Protein AF-A0AAD8JKQ6-F1 (afdb_monomer_lite)

pLDDT: mean 71.67, std 15.04, range [31.05, 94.31]

Structure (mmCIF, N/CA/C/O backbone):
data_AF-A0AAD8JKQ6-F1
#
_entry.id   AF-A0AAD8JKQ6-F1
#
loop_
_atom_site.group_PDB
_atom_site.id
_atom_site.type_symbol
_atom_site.label_atom_id
_atom_site.label_alt_id
_atom_site.label_comp_id
_atom_site.label_asym_id
_atom_site.label_entity_id
_atom_site.label_seq_id
_atom_site.pdbx_PDB_ins_code
_atom_site.Cartn_x
_atom_site.Cartn_y
_atom_site.Cartn_z
_atom_site.occupancy
_atom_site.B_iso_or_equiv
_atom_site.auth_seq_id
_atom_site.auth_comp_id
_atom_site.auth_asym_id
_atom_site.auth_atom_id
_atom_site.pdbx_PDB_model_num
ATOM 1 N N . MET A 1 1 ? -95.364 -33.144 39.476 1.00 36.28 1 MET A N 1
ATOM 2 C CA . MET A 1 1 ? -95.723 -33.767 38.186 1.00 36.28 1 MET A CA 1
ATOM 3 C C . MET A 1 1 ? -94.725 -33.252 37.154 1.00 36.28 1 MET A C 1
ATOM 5 O O . MET A 1 1 ? -94.622 -32.042 37.057 1.00 36.28 1 MET A O 1
ATOM 9 N N . ALA A 1 2 ? -93.933 -34.166 36.566 1.00 34.03 2 ALA A N 1
ATOM 10 C CA . ALA A 1 2 ? -93.076 -34.103 35.356 1.00 34.03 2 ALA A CA 1
ATOM 11 C C . ALA A 1 2 ? -92.490 -32.734 34.898 1.00 34.03 2 ALA A C 1
ATOM 13 O O . ALA A 1 2 ? -93.242 -31.806 34.655 1.00 34.03 2 ALA A O 1
ATOM 14 N N . SER A 1 3 ? -91.168 -32.505 34.832 1.00 31.66 3 SER A N 1
ATOM 15 C CA . SER A 1 3 ? -90.094 -33.102 33.992 1.00 31.66 3 SER A CA 1
ATOM 16 C C . SER A 1 3 ? -89.886 -32.419 32.623 1.00 31.66 3 SER A C 1
ATOM 18 O O . SER A 1 3 ? -90.858 -32.131 31.937 1.00 31.66 3 SER A O 1
ATOM 20 N N . PHE A 1 4 ? -88.594 -32.320 32.247 1.00 31.84 4 PHE A N 1
ATOM 21 C CA . PHE A 1 4 ? -87.914 -31.937 30.982 1.00 31.84 4 PHE A CA 1
ATOM 22 C C . PHE A 1 4 ? -87.406 -30.487 30.902 1.00 31.84 4 PHE A C 1
ATOM 24 O O . PHE A 1 4 ? -88.192 -29.560 30.780 1.00 31.84 4 PHE A O 1
ATOM 31 N N . LYS A 1 5 ? -86.114 -30.183 31.123 1.00 40.97 5 LYS A N 1
ATOM 32 C CA . LYS A 1 5 ? -84.832 -30.631 30.512 1.00 40.97 5 LYS A CA 1
ATOM 33 C C . LYS A 1 5 ? -84.666 -30.173 29.055 1.00 40.97 5 LYS A C 1
ATOM 35 O O . LYS A 1 5 ? -85.242 -30.766 28.154 1.00 40.97 5 LYS A O 1
ATOM 40 N N . SER A 1 6 ? -83.795 -29.182 28.854 1.00 31.05 6 SER A N 1
ATOM 41 C CA . SER A 1 6 ? -83.030 -28.998 27.618 1.00 31.05 6 SER A CA 1
ATOM 42 C C . SER A 1 6 ? -81.625 -28.521 27.984 1.00 31.05 6 SER A C 1
ATOM 44 O O . SER A 1 6 ? -81.410 -27.365 28.338 1.00 31.05 6 SER A O 1
ATOM 46 N N . GLU A 1 7 ? -80.700 -29.473 27.949 1.00 39.22 7 GLU A N 1
ATOM 47 C CA . 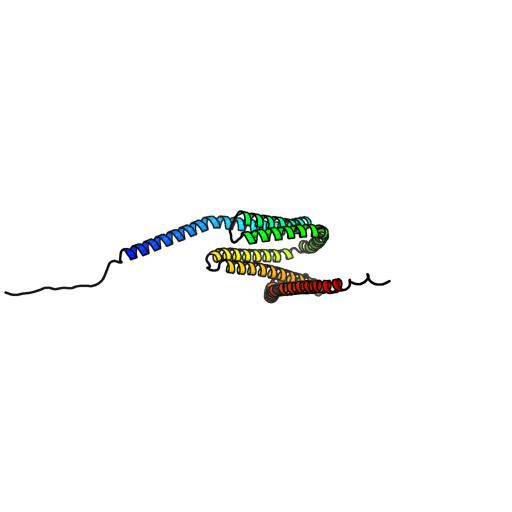GLU A 1 7 ? -79.249 -29.297 27.908 1.00 39.22 7 GLU A CA 1
ATOM 48 C C . GLU A 1 7 ? -78.854 -29.175 26.433 1.00 39.22 7 GLU A C 1
ATOM 50 O O . GLU A 1 7 ? -79.285 -29.995 25.627 1.00 39.22 7 GLU A O 1
ATOM 55 N N . ALA A 1 8 ? -78.043 -28.175 26.103 1.00 32.72 8 ALA A N 1
ATOM 56 C CA . ALA A 1 8 ? -77.173 -28.117 24.929 1.00 32.72 8 ALA A CA 1
ATOM 57 C C . ALA A 1 8 ? -76.240 -26.916 25.152 1.00 32.72 8 ALA A C 1
ATOM 59 O O . ALA A 1 8 ? -76.696 -25.863 25.581 1.00 32.72 8 ALA A O 1
ATOM 60 N N . GLU A 1 9 ? -74.943 -26.917 24.910 1.00 31.14 9 GLU A N 1
ATOM 61 C CA . GLU A 1 9 ? -73.923 -27.929 24.675 1.00 31.14 9 GLU A CA 1
ATOM 62 C C . GLU A 1 9 ? -72.618 -27.129 24.820 1.00 31.14 9 GLU A C 1
ATOM 64 O O . GLU A 1 9 ? -72.510 -26.005 24.321 1.00 31.14 9 GLU A O 1
ATOM 69 N N . VAL A 1 10 ? -71.656 -27.644 25.578 1.00 41.28 10 VAL A N 1
ATOM 70 C CA . VAL A 1 10 ? -70.349 -27.006 25.773 1.00 41.28 10 VAL A CA 1
ATOM 71 C C . VAL A 1 10 ? -69.498 -27.218 24.520 1.00 41.28 10 VAL A C 1
ATOM 73 O O . VAL A 1 10 ? -69.184 -28.356 24.188 1.00 41.28 10 VAL A O 1
ATOM 76 N N . ALA A 1 11 ? -69.051 -26.133 23.878 1.00 34.69 11 ALA A N 1
ATOM 77 C CA . ALA A 1 11 ? -67.931 -26.160 22.935 1.00 34.69 11 ALA A CA 1
ATOM 78 C C . ALA A 1 11 ? -66.657 -25.637 23.636 1.00 34.69 11 ALA A C 1
ATOM 80 O O . ALA A 1 11 ? -66.685 -24.541 24.206 1.00 34.69 11 ALA A O 1
ATOM 81 N N . PRO A 1 12 ? -65.541 -26.388 23.634 1.00 48.84 12 PRO A N 1
ATOM 82 C CA . PRO A 1 12 ? -64.318 -25.998 24.317 1.00 48.84 12 PRO A CA 1
ATOM 83 C C . PRO A 1 12 ? -63.390 -25.211 23.385 1.00 48.84 12 PRO A C 1
ATOM 85 O O . PRO A 1 12 ? -63.177 -25.585 22.236 1.00 48.84 12 PRO A O 1
ATOM 88 N N . GLY A 1 13 ? -62.736 -24.185 23.929 1.00 45.69 13 GLY A N 1
ATOM 89 C CA . GLY A 1 13 ? -61.444 -23.740 23.409 1.00 45.69 13 GLY A CA 1
ATOM 90 C C . GLY A 1 13 ? -61.431 -22.401 22.682 1.00 45.69 13 GLY A C 1
ATOM 91 O O . GLY A 1 13 ? -61.462 -22.336 21.462 1.00 45.69 13 GLY A O 1
ATOM 92 N N . SER A 1 14 ? -61.194 -21.342 23.450 1.00 37.47 14 SER A N 1
ATOM 93 C CA . SER A 1 14 ? -60.189 -20.335 23.099 1.00 37.47 14 SER A CA 1
ATOM 94 C C . SER A 1 14 ? -59.849 -19.560 24.368 1.00 37.47 14 SER A C 1
ATOM 96 O O . SER A 1 14 ? -60.444 -18.526 24.671 1.00 37.47 14 SER A O 1
ATOM 98 N N . THR A 1 15 ? -58.930 -20.098 25.168 1.00 50.00 15 THR A N 1
ATOM 99 C CA . THR A 1 15 ? -58.285 -19.313 26.221 1.00 50.00 15 THR A CA 1
ATOM 100 C C . THR A 1 15 ? -57.605 -18.113 25.553 1.00 50.00 15 THR A C 1
ATOM 102 O O . THR A 1 15 ? -56.832 -18.313 24.612 1.00 50.00 15 THR A O 1
ATOM 105 N N . PRO A 1 16 ? -57.889 -16.865 25.973 1.00 52.09 16 PRO A N 1
ATOM 106 C CA . PRO A 1 16 ? -57.181 -15.715 25.432 1.00 52.09 16 PRO A CA 1
ATOM 107 C C . PRO A 1 16 ? -55.685 -15.908 25.714 1.00 52.09 16 PRO A C 1
ATOM 109 O O . PRO A 1 16 ? -55.336 -16.382 26.804 1.00 52.09 16 PRO A O 1
ATOM 112 N N . PRO A 1 17 ? -54.790 -15.601 24.755 1.00 53.56 17 PRO A N 1
ATOM 113 C CA . PRO A 1 17 ? -53.359 -15.705 24.994 1.00 53.56 17 PRO A CA 1
ATOM 114 C C . PRO A 1 17 ? -53.052 -14.914 26.263 1.00 53.56 17 PRO A C 1
ATOM 116 O O . PRO A 1 17 ? -53.463 -13.759 26.381 1.00 53.56 17 PRO A O 1
ATOM 119 N N . SER A 1 18 ? -52.412 -15.563 27.247 1.00 56.28 18 SER A N 1
ATOM 120 C CA . SER A 1 18 ? -52.125 -14.920 28.533 1.00 56.28 18 SER A CA 1
ATOM 121 C C . SER A 1 18 ? -51.502 -13.552 28.259 1.00 56.28 18 SER A C 1
ATOM 123 O O . SER A 1 18 ? -50.65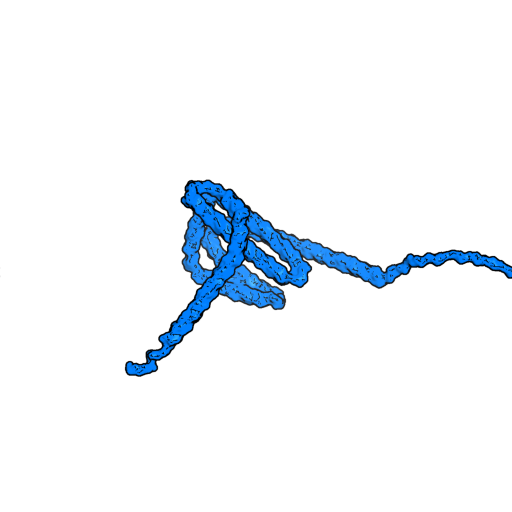2 -13.450 27.366 1.00 56.28 18 SER A O 1
ATOM 125 N N . SER A 1 19 ? -51.938 -12.510 28.972 1.00 57.41 19 SER A N 1
ATOM 126 C CA . SER A 1 19 ? -51.455 -11.128 28.798 1.00 57.41 19 SER A CA 1
ATOM 127 C C . SER A 1 19 ? -49.928 -11.068 28.699 1.00 57.41 19 SER A C 1
ATOM 129 O O . SER A 1 19 ? -49.372 -10.413 27.826 1.00 57.41 19 SER A O 1
ATOM 131 N N . ARG A 1 20 ? -49.263 -11.930 29.474 1.00 56.62 20 ARG A N 1
ATOM 132 C CA . ARG A 1 20 ? -47.817 -12.154 29.490 1.00 56.62 20 ARG A CA 1
ATOM 133 C C . ARG A 1 20 ? -47.205 -12.545 28.129 1.00 56.62 20 ARG A C 1
ATOM 135 O O . ARG A 1 20 ? -46.075 -12.163 27.847 1.00 56.62 20 ARG A O 1
ATOM 142 N N . SER A 1 21 ? -47.920 -13.290 27.284 1.00 56.72 21 SER A N 1
ATOM 143 C CA . SER A 1 21 ? -47.474 -13.663 25.928 1.00 56.72 21 SER A CA 1
ATOM 144 C C . SER A 1 21 ? -47.654 -12.535 24.910 1.00 56.72 21 SER A C 1
ATOM 146 O O . SER A 1 21 ? -46.779 -12.326 24.074 1.00 56.72 21 SER A O 1
ATOM 148 N N . VAL A 1 22 ? -48.741 -11.765 25.015 1.00 62.97 22 VAL A N 1
ATOM 149 C CA . VAL A 1 22 ? -48.998 -10.610 24.143 1.00 62.97 22 VAL A CA 1
ATOM 150 C C . VAL A 1 22 ? -48.008 -9.489 24.459 1.00 62.97 22 VAL A C 1
ATOM 152 O O . VAL A 1 22 ? -47.447 -8.886 23.546 1.00 62.97 22 VAL A O 1
ATOM 155 N N . ASP A 1 23 ? -47.700 -9.292 25.740 1.00 63.03 23 ASP A N 1
ATOM 156 C CA . ASP A 1 23 ? -46.678 -8.354 26.198 1.00 63.03 23 ASP A CA 1
ATOM 157 C C . ASP A 1 23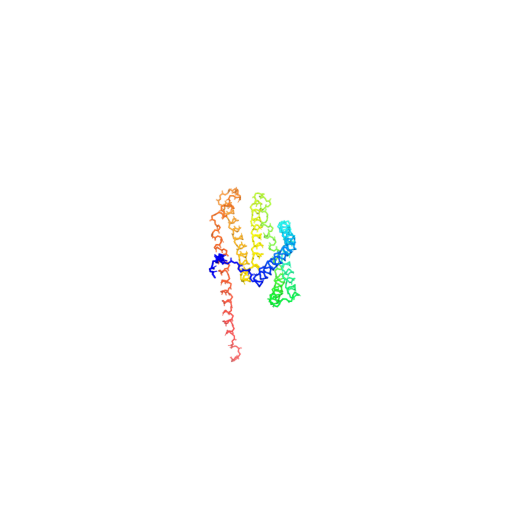 ? -45.282 -8.779 25.732 1.00 63.03 23 ASP A C 1
ATOM 159 O O . ASP A 1 23 ? -44.516 -7.946 25.250 1.00 63.03 23 ASP A O 1
ATOM 163 N N . ALA A 1 24 ? -44.954 -10.076 25.780 1.00 65.31 24 ALA A N 1
ATOM 164 C CA . ALA A 1 24 ? -43.687 -10.589 25.256 1.00 65.31 24 ALA A CA 1
ATOM 165 C C . ALA A 1 24 ? -43.553 -10.381 23.735 1.00 65.31 24 ALA A C 1
ATOM 167 O O . ALA A 1 24 ? -42.486 -9.983 23.259 1.00 65.31 24 ALA A O 1
ATOM 168 N N . ILE A 1 25 ? -44.637 -10.582 22.976 1.00 68.31 25 ILE A N 1
ATOM 169 C CA . ILE A 1 25 ? -44.672 -10.361 21.523 1.00 68.31 25 ILE A CA 1
ATOM 170 C C . ILE A 1 25 ? -44.540 -8.870 21.197 1.00 68.31 25 ILE A C 1
ATOM 172 O O . ILE A 1 25 ? -43.702 -8.510 20.370 1.00 68.31 25 ILE A O 1
ATOM 176 N N . ASN A 1 26 ? -45.288 -7.994 21.873 1.00 70.81 26 ASN A N 1
ATOM 177 C CA . ASN A 1 26 ? -45.193 -6.543 21.681 1.00 70.81 26 ASN A CA 1
ATOM 178 C C . ASN A 1 26 ? -43.807 -6.013 22.052 1.00 70.81 26 ASN A C 1
ATOM 180 O O . ASN A 1 26 ? -43.224 -5.228 21.306 1.00 70.81 26 ASN A O 1
ATOM 184 N N . THR A 1 27 ? -43.232 -6.489 23.157 1.00 70.69 27 THR A N 1
ATOM 185 C CA . THR A 1 27 ? -41.881 -6.096 23.576 1.00 70.69 27 THR A CA 1
ATOM 186 C C . THR A 1 27 ? -40.832 -6.580 22.570 1.00 70.69 27 THR A C 1
ATOM 188 O O . THR A 1 27 ? -39.904 -5.839 22.245 1.00 70.69 27 THR A O 1
ATOM 191 N N . GLY A 1 28 ? -40.999 -7.782 22.007 1.00 68.00 28 GLY A N 1
ATOM 192 C CA . GLY A 1 28 ? -40.156 -8.309 20.931 1.00 68.00 28 GLY A CA 1
ATOM 193 C C . GLY A 1 28 ? -40.257 -7.502 19.631 1.00 68.00 28 GLY A C 1
ATOM 194 O O . GLY A 1 28 ? -39.232 -7.165 19.040 1.00 68.00 28 GLY A O 1
ATOM 195 N N . LEU A 1 29 ? -41.471 -7.121 19.223 1.00 66.31 29 LEU A N 1
ATOM 196 C CA . LEU A 1 29 ? -41.737 -6.299 18.035 1.00 66.31 29 LEU A CA 1
ATOM 197 C C . LEU A 1 29 ? -41.177 -4.879 18.175 1.00 66.31 29 LEU A C 1
ATOM 199 O O . LEU A 1 29 ? -40.545 -4.369 17.248 1.00 66.31 29 LEU A O 1
ATOM 203 N N . VAL A 1 30 ? -41.340 -4.262 19.347 1.00 72.19 30 VAL A N 1
ATOM 204 C CA . VAL A 1 30 ? -40.783 -2.937 19.658 1.00 72.19 30 VAL A CA 1
ATOM 205 C C . VAL A 1 30 ? -39.255 -2.985 19.684 1.00 72.19 30 VAL A C 1
ATOM 207 O O . VAL A 1 30 ? -38.606 -2.127 19.087 1.00 72.19 30 VAL A O 1
ATOM 210 N N . LYS A 1 31 ? -38.659 -4.020 20.291 1.00 69.69 31 LYS A N 1
ATOM 211 C CA . LYS A 1 31 ? -37.199 -4.191 20.347 1.00 69.69 31 LYS A CA 1
ATOM 212 C C . LYS A 1 31 ? -36.603 -4.467 18.963 1.00 69.69 31 LYS A C 1
ATOM 214 O O . LYS A 1 31 ? -35.583 -3.874 18.613 1.00 69.69 31 LYS A O 1
ATOM 219 N N . ALA A 1 32 ? -37.261 -5.282 18.136 1.00 66.56 32 ALA A N 1
ATOM 220 C CA . ALA A 1 32 ? -36.867 -5.513 16.745 1.00 66.56 32 ALA A CA 1
ATOM 221 C C . ALA A 1 32 ? -36.985 -4.236 15.890 1.00 66.56 32 ALA A C 1
ATOM 223 O O . ALA A 1 32 ? -36.091 -3.933 15.095 1.00 66.56 32 ALA A O 1
ATOM 224 N N . GLY A 1 33 ? -38.047 -3.450 16.091 1.00 71.06 33 GLY A N 1
ATOM 225 C CA . GLY A 1 33 ? -38.250 -2.162 15.426 1.00 71.06 33 GLY A CA 1
ATOM 226 C C . GLY A 1 33 ? -37.201 -1.115 15.807 1.00 71.06 33 GLY A C 1
ATOM 227 O O . GLY A 1 33 ? -36.688 -0.412 14.934 1.00 71.06 33 GLY A O 1
ATOM 228 N N . ASP A 1 34 ? -36.828 -1.043 17.086 1.00 69.62 34 ASP A N 1
ATOM 229 C CA . ASP A 1 34 ? -35.825 -0.098 17.584 1.00 69.62 34 ASP A CA 1
ATOM 230 C C . ASP A 1 34 ? -34.401 -0.480 17.139 1.00 69.62 34 ASP A C 1
ATOM 232 O O . ASP A 1 34 ? -33.607 0.386 16.766 1.00 69.62 34 ASP A O 1
ATOM 236 N N . THR A 1 35 ? -34.101 -1.782 17.061 1.00 67.81 35 THR A N 1
ATOM 237 C CA . THR A 1 35 ? -32.823 -2.294 16.527 1.00 67.81 35 THR A CA 1
ATOM 238 C C . THR A 1 35 ? -32.688 -1.969 15.038 1.00 67.81 35 THR A C 1
ATOM 240 O O . THR A 1 35 ? -31.714 -1.335 14.631 1.00 67.81 35 THR A O 1
ATOM 243 N N . ARG A 1 36 ? -33.727 -2.254 14.238 1.00 68.31 36 ARG A N 1
ATOM 244 C CA . ARG A 1 36 ? -33.763 -1.931 12.801 1.00 68.31 36 ARG A CA 1
ATOM 245 C C . ARG A 1 36 ? -33.683 -0.420 12.547 1.00 68.31 36 ARG A C 1
ATOM 247 O O . ARG A 1 36 ? -33.077 0.022 11.572 1.00 68.31 36 ARG A O 1
ATOM 254 N N . ARG A 1 37 ? -34.275 0.403 13.422 1.00 70.50 37 ARG A N 1
ATOM 255 C CA . ARG A 1 37 ? -34.210 1.873 13.333 1.00 70.50 37 ARG A CA 1
ATOM 256 C C . ARG A 1 37 ? -32.823 2.412 13.704 1.00 70.50 37 ARG A C 1
ATOM 258 O O . ARG A 1 37 ? -32.384 3.377 13.080 1.00 70.50 37 ARG A O 1
ATOM 265 N N . LYS A 1 38 ? -32.125 1.804 14.670 1.00 67.69 38 LYS A N 1
ATOM 266 C CA . LYS A 1 38 ? -30.728 2.137 15.009 1.00 67.69 38 LYS A CA 1
ATOM 267 C C . LYS A 1 38 ? -29.772 1.751 13.885 1.00 67.69 38 LYS A C 1
ATOM 269 O O . LYS A 1 38 ? -29.008 2.607 13.454 1.00 67.69 38 LYS A O 1
ATOM 274 N N . GLU A 1 39 ? -29.885 0.544 13.336 1.00 65.44 39 GLU A N 1
ATOM 275 C CA . GLU A 1 39 ? -29.094 0.103 12.177 1.00 65.44 39 GLU A CA 1
ATOM 276 C C . GLU A 1 39 ? -29.282 1.025 10.974 1.00 65.44 39 GLU A C 1
ATOM 278 O O . GLU A 1 39 ? -28.307 1.479 10.384 1.00 65.44 39 GLU A O 1
ATOM 283 N N . LYS A 1 40 ? -30.531 1.383 10.648 1.00 69.06 40 LYS A N 1
ATOM 284 C CA . LYS A 1 40 ? -30.829 2.282 9.525 1.00 69.06 40 LYS A CA 1
ATOM 285 C C . LYS A 1 40 ? -30.231 3.678 9.727 1.00 69.06 40 LYS A C 1
ATOM 287 O O . LYS A 1 40 ? -29.771 4.285 8.764 1.00 69.06 40 LYS A O 1
ATOM 292 N N . ARG A 1 41 ? -30.201 4.169 10.971 1.00 65.75 41 ARG A N 1
ATOM 293 C CA . ARG A 1 41 ? -29.603 5.465 11.328 1.00 65.75 41 ARG A CA 1
ATOM 294 C C . ARG A 1 41 ? -28.073 5.423 11.263 1.00 65.75 41 ARG A C 1
ATOM 296 O O . ARG A 1 41 ? -27.471 6.367 10.766 1.00 65.75 41 ARG A O 1
ATOM 303 N N . LEU A 1 42 ? -27.459 4.323 11.704 1.00 63.12 42 LEU A N 1
ATOM 304 C CA . LEU A 1 42 ? -26.017 4.093 11.582 1.00 63.12 42 LEU A CA 1
ATOM 305 C C . LEU A 1 42 ? -25.609 3.978 10.109 1.00 63.12 42 LEU A C 1
ATOM 307 O O . LEU A 1 42 ? -24.704 4.680 9.677 1.00 63.12 42 LEU A O 1
ATOM 311 N N . LEU A 1 43 ? -26.332 3.189 9.313 1.00 65.31 43 LEU A N 1
ATOM 312 C CA . LEU A 1 43 ? -26.131 3.096 7.865 1.00 65.31 43 LEU A CA 1
ATOM 313 C C . LEU A 1 43 ? -26.249 4.466 7.193 1.00 65.31 43 LEU A C 1
ATOM 315 O O . LEU A 1 43 ? -25.372 4.830 6.423 1.00 65.31 43 LEU A O 1
ATOM 319 N N . GLN A 1 44 ? -27.266 5.267 7.516 1.00 70.75 44 GLN A N 1
ATOM 320 C CA . GLN A 1 44 ? -27.411 6.609 6.939 1.00 70.75 44 GLN A CA 1
ATOM 321 C C . GLN A 1 44 ? -26.279 7.574 7.310 1.00 70.75 44 GLN A C 1
ATOM 323 O O . GLN A 1 44 ? -26.006 8.478 6.528 1.00 70.75 44 GLN A O 1
ATOM 328 N N . PHE A 1 45 ? -25.619 7.398 8.458 1.00 71.44 45 PHE A N 1
ATOM 329 C CA . PHE A 1 45 ? -24.518 8.268 8.884 1.00 71.44 45 PHE A CA 1
ATOM 330 C C . PHE A 1 45 ? -23.151 7.789 8.369 1.00 71.44 45 PHE A C 1
ATOM 332 O O . PHE A 1 45 ? -22.334 8.596 7.933 1.00 71.44 45 PHE A O 1
ATOM 339 N N . PHE A 1 46 ? -22.917 6.473 8.354 1.00 69.31 46 PHE A N 1
ATOM 340 C CA . PHE A 1 46 ? -21.658 5.878 7.895 1.00 69.31 46 PHE A CA 1
ATOM 341 C C . PHE A 1 46 ? -21.553 5.775 6.370 1.00 69.31 46 PHE A C 1
ATOM 343 O O . PHE A 1 46 ? -20.452 5.852 5.830 1.00 69.31 46 PHE A O 1
ATOM 350 N N . LEU A 1 47 ? -22.670 5.626 5.655 1.00 70.88 47 LEU A N 1
ATOM 351 C CA . LEU A 1 47 ? -22.670 5.427 4.203 1.00 70.88 47 LEU A CA 1
ATOM 352 C C . LEU A 1 47 ? -22.196 6.667 3.416 1.00 70.88 47 LEU A C 1
ATOM 354 O O . LEU A 1 47 ? -21.345 6.493 2.544 1.00 70.88 47 LEU A O 1
ATOM 358 N N . PRO A 1 48 ? -22.606 7.914 3.735 1.00 79.38 48 PRO A N 1
ATOM 359 C CA . PRO A 1 48 ? -22.049 9.111 3.098 1.00 79.38 48 PRO A CA 1
ATOM 360 C C . PRO A 1 48 ? -20.544 9.256 3.348 1.00 79.38 48 PRO A C 1
ATOM 362 O O . PRO A 1 48 ? -19.788 9.591 2.439 1.00 79.38 48 PRO A O 1
ATOM 365 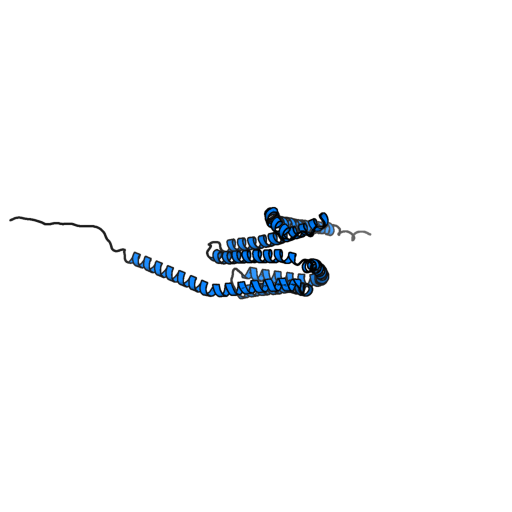N N . GLN A 1 49 ? -20.098 8.952 4.570 1.00 76.00 49 GLN A N 1
ATOM 366 C CA . GLN A 1 49 ? -18.690 9.032 4.950 1.00 76.00 49 GLN A CA 1
ATOM 367 C C . GLN A 1 49 ? -17.848 7.975 4.221 1.00 76.00 49 GLN A C 1
ATOM 369 O O . GLN A 1 49 ? -16.778 8.288 3.702 1.00 76.00 49 GLN A O 1
ATOM 374 N N . ALA A 1 50 ? -18.349 6.745 4.107 1.00 73.81 50 ALA A N 1
ATOM 375 C CA . ALA A 1 50 ? -17.685 5.669 3.377 1.00 73.81 50 ALA A CA 1
ATOM 376 C C . ALA A 1 50 ? -17.576 5.970 1.873 1.00 73.81 50 ALA A C 1
ATOM 378 O O . ALA A 1 50 ? -16.524 5.739 1.272 1.00 73.81 50 ALA A O 1
ATOM 379 N N . VAL A 1 51 ? -18.629 6.533 1.270 1.00 77.88 51 VAL A N 1
ATOM 380 C CA . VAL A 1 51 ? -18.617 6.955 -0.140 1.00 77.88 51 VAL A CA 1
ATOM 381 C C . VAL A 1 51 ? -17.607 8.082 -0.361 1.00 77.88 51 VAL A C 1
ATOM 383 O O . VAL A 1 51 ? -16.819 8.009 -1.304 1.00 77.88 51 VAL A O 1
ATOM 386 N N . ALA A 1 52 ? -17.561 9.078 0.529 1.00 82.88 52 ALA A N 1
ATOM 387 C CA . ALA A 1 52 ? -16.606 10.182 0.439 1.00 82.88 52 ALA A CA 1
ATOM 388 C C . ALA A 1 52 ? -15.146 9.702 0.529 1.00 82.88 52 ALA A C 1
ATOM 390 O O . ALA A 1 52 ? -14.321 10.089 -0.298 1.00 82.88 52 ALA A O 1
ATOM 391 N N . ILE A 1 53 ? -14.830 8.813 1.479 1.00 83.12 53 ILE A N 1
ATOM 392 C CA . ILE A 1 53 ? -13.484 8.233 1.630 1.00 83.12 53 ILE A CA 1
ATOM 393 C C . ILE A 1 53 ? -13.110 7.396 0.401 1.00 83.12 53 ILE A C 1
ATOM 395 O O . ILE A 1 53 ? -11.980 7.480 -0.082 1.00 83.12 53 ILE A O 1
ATOM 399 N N . SER A 1 54 ? -14.059 6.629 -0.139 1.00 77.94 54 SER A N 1
ATOM 400 C CA . SER A 1 54 ? -13.835 5.816 -1.339 1.00 77.94 54 SER A CA 1
ATOM 401 C C . SER A 1 54 ? -13.531 6.691 -2.554 1.00 77.94 54 SER A C 1
ATOM 403 O O . SER A 1 54 ? -12.566 6.437 -3.270 1.00 77.94 54 SER A O 1
ATOM 405 N N . PHE A 1 55 ? -14.295 7.767 -2.756 1.00 82.62 55 PHE A N 1
ATOM 406 C CA . PHE A 1 55 ? -14.057 8.710 -3.847 1.00 82.62 55 PHE A CA 1
ATOM 407 C C . PHE A 1 55 ? -12.696 9.406 -3.717 1.00 82.62 55 PHE A C 1
ATOM 409 O O . PHE A 1 55 ? -11.926 9.468 -4.680 1.00 82.62 55 PHE A O 1
ATOM 416 N N . LEU A 1 56 ? -12.356 9.854 -2.505 1.00 87.19 56 LEU A N 1
ATOM 417 C CA . LEU A 1 56 ? -11.064 10.472 -2.214 1.00 87.19 56 LEU A CA 1
ATOM 418 C C . LEU A 1 56 ? -9.914 9.492 -2.490 1.00 87.19 56 LEU A C 1
ATOM 420 O O . LEU A 1 56 ? -8.958 9.853 -3.172 1.00 87.19 56 LEU A O 1
ATOM 424 N N . SER A 1 57 ? -10.036 8.232 -2.066 1.00 83.62 57 SER A N 1
ATOM 425 C CA . SER A 1 57 ? -9.040 7.187 -2.331 1.00 83.62 57 SER A CA 1
ATOM 426 C C . SER A 1 57 ? -8.811 6.960 -3.828 1.00 83.62 57 SER A C 1
ATOM 428 O O . SER A 1 57 ? -7.661 6.906 -4.265 1.00 83.62 57 SER A O 1
ATOM 430 N N . ILE A 1 58 ? -9.880 6.906 -4.629 1.00 80.19 58 ILE A N 1
ATOM 431 C CA . ILE A 1 58 ? -9.787 6.741 -6.087 1.00 80.19 58 ILE A CA 1
ATOM 432 C C . ILE A 1 58 ? -9.031 7.916 -6.709 1.00 80.19 58 ILE A C 1
ATOM 434 O O . ILE A 1 58 ? -8.059 7.714 -7.437 1.00 80.19 58 ILE A O 1
ATOM 438 N N . THR A 1 59 ? -9.449 9.148 -6.407 1.00 85.81 59 THR A N 1
ATOM 439 C CA . THR A 1 59 ? -8.791 10.349 -6.949 1.00 85.81 59 THR A CA 1
ATOM 440 C C . THR A 1 59 ? -7.322 10.427 -6.546 1.00 85.81 59 THR A C 1
ATOM 442 O O . THR A 1 59 ? -6.469 10.695 -7.393 1.00 85.81 59 THR A O 1
ATOM 445 N N . LEU A 1 60 ? -7.006 10.104 -5.290 1.00 87.31 60 LEU A N 1
ATOM 446 C CA . LEU A 1 60 ? -5.639 10.059 -4.791 1.00 87.31 60 LEU A CA 1
ATOM 447 C C . LEU A 1 60 ? -4.816 8.981 -5.506 1.00 87.31 60 LEU A C 1
ATOM 449 O O . LEU A 1 60 ? -3.683 9.250 -5.886 1.00 87.31 60 LEU A O 1
ATOM 453 N N . ALA A 1 61 ? -5.379 7.795 -5.749 1.00 82.31 61 ALA A N 1
ATOM 454 C CA . ALA A 1 61 ? -4.702 6.713 -6.459 1.00 82.31 61 ALA A CA 1
ATOM 455 C C . ALA A 1 61 ? -4.375 7.093 -7.911 1.00 82.31 61 ALA A C 1
ATOM 457 O O . ALA A 1 61 ? -3.246 6.890 -8.359 1.00 82.31 61 ALA A O 1
ATOM 458 N N . PHE A 1 62 ? -5.318 7.696 -8.640 1.00 80.62 62 PHE A N 1
ATOM 459 C CA . PHE A 1 62 ? -5.063 8.189 -9.997 1.00 80.62 62 PHE A CA 1
ATOM 460 C C . PHE A 1 62 ? -4.021 9.307 -10.014 1.00 80.62 62 PHE A C 1
ATOM 462 O O . PHE A 1 62 ? -3.081 9.260 -10.811 1.00 80.62 62 PHE A O 1
ATOM 469 N N . MET A 1 63 ? -4.152 10.278 -9.108 1.00 87.00 63 MET A N 1
ATOM 470 C CA . MET A 1 63 ? -3.190 11.369 -8.964 1.00 87.00 63 MET A CA 1
ATOM 471 C C . MET A 1 63 ? -1.793 10.831 -8.644 1.00 87.00 63 MET A C 1
ATOM 473 O O . MET A 1 63 ? -0.806 11.284 -9.220 1.00 87.00 63 MET A O 1
ATOM 477 N N . TRP A 1 64 ? -1.704 9.818 -7.785 1.00 83.50 64 TRP A N 1
ATOM 478 C CA . TRP A 1 64 ? -0.453 9.158 -7.436 1.00 83.50 64 TRP A CA 1
ATOM 479 C C . TRP A 1 64 ? 0.194 8.477 -8.643 1.00 83.50 64 TRP A C 1
ATOM 481 O O . TRP A 1 64 ? 1.362 8.725 -8.941 1.00 83.50 64 TRP A O 1
ATOM 491 N N . GLN A 1 65 ? -0.572 7.682 -9.395 1.00 79.88 65 GLN A N 1
ATOM 492 C CA . GLN A 1 65 ? -0.087 7.010 -10.607 1.00 79.88 65 GLN A CA 1
ATOM 493 C C . GLN A 1 65 ? 0.390 8.006 -11.669 1.00 79.88 65 GLN A C 1
ATOM 495 O O . GLN A 1 65 ? 1.427 7.796 -12.302 1.00 79.88 65 GLN A O 1
ATOM 500 N N . PHE A 1 66 ? -0.338 9.108 -11.846 1.00 81.56 66 PHE A N 1
ATOM 501 C CA . PHE A 1 66 ? 0.047 10.177 -12.760 1.00 81.56 66 PHE A CA 1
ATOM 502 C C . PHE A 1 66 ? 1.348 10.859 -12.314 1.00 81.56 66 PHE A C 1
ATOM 504 O O . PHE A 1 66 ? 2.279 11.028 -13.105 1.00 81.56 66 PHE A O 1
ATOM 511 N N . THR A 1 67 ? 1.452 11.189 -11.026 1.00 84.00 67 THR A N 1
ATOM 512 C CA . THR A 1 67 ? 2.594 11.946 -10.501 1.00 84.00 67 THR A CA 1
ATOM 513 C C . THR A 1 67 ? 3.880 11.118 -10.496 1.00 84.00 67 THR A C 1
ATOM 515 O O . THR A 1 67 ? 4.932 11.650 -10.848 1.00 84.00 67 THR A O 1
ATOM 518 N N . VAL A 1 68 ? 3.815 9.808 -10.215 1.00 84.38 68 VAL A N 1
ATOM 519 C CA . VAL A 1 68 ? 4.967 8.882 -10.316 1.00 84.38 68 VAL A CA 1
ATOM 520 C C . VAL A 1 68 ? 5.577 8.879 -11.718 1.00 84.38 68 VAL A C 1
ATOM 522 O O . VAL A 1 68 ? 6.799 8.822 -11.855 1.00 84.38 68 VAL A O 1
ATOM 525 N N . ARG A 1 69 ? 4.747 8.981 -12.761 1.00 79.00 69 ARG A N 1
ATOM 526 C CA . ARG A 1 69 ? 5.205 8.993 -14.157 1.00 79.00 69 ARG A CA 1
ATOM 527 C C . ARG A 1 69 ? 5.799 10.337 -14.565 1.00 79.00 69 ARG A C 1
ATOM 529 O O . ARG A 1 69 ? 6.774 10.366 -15.308 1.00 79.00 69 ARG A O 1
ATOM 536 N N . MET A 1 70 ? 5.218 11.435 -14.087 1.00 81.50 70 MET A N 1
ATOM 537 C CA . MET A 1 70 ? 5.614 12.784 -14.492 1.00 81.50 70 MET A CA 1
ATOM 538 C C . MET A 1 70 ? 6.824 13.305 -13.696 1.00 81.50 70 MET A C 1
ATOM 540 O O . MET A 1 70 ? 7.706 13.943 -14.267 1.00 81.50 70 MET A O 1
ATOM 544 N N . TRP A 1 71 ? 6.909 12.989 -12.398 1.00 84.31 71 TRP A N 1
ATOM 545 C CA . TRP A 1 71 ? 7.953 13.475 -11.485 1.00 84.31 71 TRP A CA 1
ATOM 546 C C . TRP A 1 71 ? 8.551 12.344 -10.623 1.00 84.31 71 TRP A C 1
ATOM 548 O O . TRP A 1 71 ? 8.488 12.400 -9.391 1.00 84.31 71 TRP A O 1
ATOM 558 N N . PRO A 1 72 ? 9.198 11.325 -11.225 1.00 82.56 72 PRO A N 1
ATOM 559 C CA . PRO A 1 72 ? 9.688 10.147 -10.500 1.00 82.56 72 PRO A CA 1
ATOM 560 C C . PRO A 1 72 ? 10.700 10.493 -9.401 1.00 82.56 72 PRO A C 1
ATOM 562 O O . PRO A 1 72 ? 10.659 9.909 -8.323 1.00 82.56 72 PRO A O 1
ATOM 565 N N . LYS A 1 73 ? 11.576 11.485 -9.630 1.00 84.50 73 LYS A N 1
ATOM 566 C CA . LYS A 1 73 ? 12.568 11.920 -8.631 1.00 84.50 73 LYS A CA 1
ATOM 567 C C . LYS A 1 73 ? 11.904 12.411 -7.351 1.00 84.50 73 LYS A C 1
ATOM 569 O O . LYS A 1 73 ? 12.269 11.975 -6.269 1.00 84.50 73 LYS A O 1
ATOM 574 N N . PHE A 1 74 ? 10.928 13.303 -7.490 1.00 87.12 74 PHE A N 1
ATOM 575 C CA . PHE A 1 74 ? 10.203 13.878 -6.362 1.00 87.12 74 PHE A CA 1
ATOM 576 C C . PHE A 1 74 ? 9.348 12.822 -5.652 1.00 87.12 74 PHE A C 1
ATOM 578 O O . PHE A 1 74 ? 9.329 12.746 -4.426 1.00 87.12 74 PHE A O 1
ATOM 585 N N . MET A 1 75 ? 8.711 11.947 -6.428 1.00 87.12 75 MET A N 1
ATOM 586 C CA . MET A 1 75 ? 7.841 10.896 -5.909 1.00 87.12 75 MET A CA 1
ATOM 587 C C . MET A 1 75 ? 8.578 9.876 -5.045 1.00 87.12 75 MET A C 1
ATOM 589 O O . MET A 1 75 ? 8.033 9.472 -4.025 1.00 87.12 75 MET A O 1
ATOM 593 N N . VAL A 1 76 ? 9.819 9.501 -5.375 1.00 87.00 76 VAL A N 1
ATOM 594 C CA . VAL A 1 76 ? 10.608 8.587 -4.526 1.00 87.00 76 VAL A CA 1
ATOM 595 C C . VAL A 1 76 ? 10.860 9.187 -3.138 1.00 87.00 76 VAL A C 1
ATOM 597 O O . VAL A 1 76 ? 10.711 8.484 -2.140 1.00 87.00 76 VAL A O 1
ATOM 600 N N . TYR A 1 77 ? 11.165 10.487 -3.051 1.00 88.06 77 TYR A N 1
ATOM 601 C CA . TYR A 1 77 ? 11.292 11.167 -1.757 1.00 88.06 77 TYR A CA 1
ATOM 602 C C . TYR A 1 77 ? 9.963 11.200 -1.001 1.00 88.06 77 TYR A C 1
ATOM 604 O O . TYR A 1 77 ? 9.934 10.890 0.189 1.00 88.06 77 TYR A O 1
ATOM 612 N N . ILE A 1 78 ? 8.861 11.513 -1.690 1.00 89.31 78 ILE A N 1
ATOM 613 C CA . ILE A 1 78 ? 7.528 11.500 -1.079 1.00 89.31 78 ILE A CA 1
ATOM 614 C C . ILE A 1 78 ? 7.176 10.108 -0.561 1.00 89.31 78 ILE A C 1
ATOM 616 O O . ILE A 1 78 ? 6.699 10.006 0.560 1.00 89.31 78 ILE A O 1
ATOM 620 N N . ILE A 1 79 ? 7.413 9.035 -1.316 1.00 88.38 79 ILE A N 1
ATOM 621 C CA . ILE A 1 79 ? 7.100 7.657 -0.899 1.00 88.38 79 ILE A CA 1
ATOM 622 C C . ILE A 1 79 ? 7.822 7.301 0.407 1.00 88.38 79 ILE A C 1
ATOM 624 O O . ILE A 1 79 ? 7.194 6.808 1.346 1.00 88.38 79 ILE A O 1
ATOM 628 N N . LEU A 1 80 ? 9.126 7.582 0.479 1.00 87.56 80 LEU A N 1
ATOM 629 C CA . LEU A 1 80 ? 9.945 7.251 1.648 1.00 87.56 80 LEU A CA 1
ATOM 630 C C . LEU A 1 80 ? 9.488 8.022 2.893 1.00 87.56 80 LEU A C 1
ATOM 632 O O . LEU A 1 80 ? 9.224 7.422 3.934 1.00 87.56 80 LEU A O 1
ATOM 636 N N . TRP A 1 81 ? 9.300 9.337 2.772 1.00 89.81 81 TRP A N 1
ATOM 637 C CA . TRP A 1 81 ? 8.915 10.177 3.909 1.00 89.81 81 TRP A CA 1
ATOM 638 C C . TRP A 1 81 ? 7.432 10.076 4.282 1.00 89.81 81 TRP A C 1
ATOM 640 O O . TRP A 1 81 ? 7.092 10.137 5.462 1.00 89.81 81 TRP A O 1
ATOM 650 N N . SER A 1 82 ? 6.532 9.883 3.315 1.00 89.50 82 SER A N 1
ATOM 651 C CA . SER A 1 82 ? 5.098 9.710 3.593 1.00 89.50 82 SER A CA 1
ATOM 652 C C . SER A 1 82 ? 4.825 8.439 4.387 1.00 89.50 82 SER A C 1
ATOM 654 O O . SER A 1 82 ? 3.993 8.467 5.286 1.00 89.50 82 SER A O 1
ATOM 656 N N . SER A 1 83 ? 5.564 7.357 4.131 1.00 88.12 83 SER A N 1
ATOM 657 C CA . SER A 1 83 ? 5.431 6.107 4.886 1.00 88.12 83 SER A CA 1
ATOM 658 C C . SER A 1 83 ? 5.729 6.317 6.374 1.00 88.12 83 SER A C 1
ATOM 660 O O . SER A 1 83 ? 4.962 5.869 7.226 1.00 88.12 83 SER A O 1
ATOM 662 N N . PHE A 1 84 ? 6.785 7.072 6.689 1.00 92.00 84 PHE A N 1
ATOM 663 C CA . PHE A 1 84 ? 7.102 7.497 8.054 1.00 92.00 84 PHE A CA 1
ATOM 664 C C . PHE A 1 84 ? 5.969 8.335 8.667 1.00 92.00 84 PHE A C 1
ATOM 666 O O . PHE A 1 84 ? 5.426 7.989 9.710 1.00 92.00 84 PHE A O 1
ATOM 673 N N . LEU A 1 85 ? 5.551 9.411 7.996 1.00 92.69 85 LEU A N 1
ATOM 674 C CA . LEU A 1 85 ? 4.542 10.327 8.540 1.00 92.69 85 LEU A CA 1
ATOM 675 C C . LEU A 1 85 ? 3.175 9.657 8.749 1.00 92.69 85 LEU A C 1
ATOM 677 O O . LEU A 1 85 ? 2.508 9.896 9.758 1.00 92.69 85 LEU A O 1
ATOM 681 N N . LEU A 1 86 ? 2.751 8.805 7.814 1.00 90.81 86 LEU A N 1
ATOM 682 C CA . LEU A 1 86 ? 1.475 8.091 7.887 1.00 90.81 86 LEU A CA 1
ATOM 683 C C . LEU A 1 86 ? 1.478 7.031 8.993 1.00 90.81 86 LEU A C 1
ATOM 685 O O . LEU A 1 86 ? 0.497 6.908 9.721 1.00 90.81 86 LEU A O 1
ATOM 689 N N . THR A 1 87 ? 2.578 6.294 9.164 1.00 91.94 87 THR A N 1
ATOM 690 C CA . THR A 1 87 ? 2.682 5.287 10.234 1.00 91.94 87 THR A CA 1
ATOM 691 C C . THR A 1 87 ? 2.793 5.932 11.615 1.00 91.94 87 THR A C 1
ATOM 693 O O . THR A 1 87 ? 2.123 5.481 12.546 1.00 91.94 87 THR A O 1
ATOM 696 N N . LEU A 1 88 ? 3.535 7.038 11.741 1.00 93.31 88 LEU A N 1
ATOM 697 C CA . LEU A 1 88 ? 3.618 7.818 12.977 1.00 93.31 88 LEU A CA 1
ATOM 698 C C . LEU A 1 88 ? 2.256 8.385 13.387 1.00 93.31 88 LEU A C 1
ATOM 700 O O . LEU A 1 88 ? 1.827 8.214 14.527 1.00 93.31 88 LEU A O 1
ATOM 704 N N . SER A 1 89 ? 1.569 9.051 12.455 1.00 93.12 89 SER A N 1
ATOM 705 C CA . SER A 1 89 ? 0.257 9.651 12.718 1.00 93.12 89 SER A CA 1
ATOM 706 C C . SER A 1 89 ? -0.787 8.598 13.085 1.00 93.12 89 SER A C 1
ATOM 708 O O . SER A 1 89 ? -1.524 8.796 14.049 1.00 93.12 89 SER A O 1
ATOM 710 N N . ALA A 1 90 ? -0.806 7.450 12.400 1.00 90.75 90 ALA A N 1
ATOM 711 C CA . ALA A 1 90 ? -1.668 6.328 12.762 1.00 90.75 90 ALA A CA 1
ATOM 712 C C . ALA A 1 90 ? -1.379 5.805 14.182 1.00 90.75 90 ALA A C 1
ATOM 714 O O . ALA A 1 90 ? -2.315 5.591 14.953 1.00 90.75 90 ALA A O 1
ATOM 715 N N . GLY A 1 91 ? -0.101 5.651 14.551 1.00 90.00 91 GLY A N 1
ATOM 716 C CA . GLY A 1 91 ? 0.304 5.235 15.896 1.00 90.00 91 GLY A CA 1
ATOM 717 C C . GLY A 1 91 ? -0.139 6.219 16.985 1.00 90.00 91 GLY A C 1
ATOM 718 O O . GLY A 1 91 ? -0.731 5.806 17.981 1.00 90.00 91 GLY A O 1
ATOM 719 N N . ILE A 1 92 ? 0.063 7.524 16.767 1.00 91.00 92 ILE A N 1
ATOM 720 C CA . ILE A 1 92 ? -0.366 8.582 17.699 1.00 91.00 92 ILE A CA 1
ATOM 721 C C . ILE A 1 92 ? -1.890 8.585 17.854 1.00 91.00 92 ILE A C 1
ATOM 723 O O . ILE A 1 92 ? -2.386 8.618 18.980 1.00 91.00 92 ILE A O 1
ATOM 727 N N . LEU A 1 93 ? -2.640 8.521 16.748 1.00 90.50 93 LEU A N 1
ATOM 728 C CA . LEU A 1 93 ? -4.104 8.505 16.783 1.00 90.50 93 LEU A CA 1
ATOM 729 C C . LEU A 1 93 ? -4.639 7.294 17.556 1.00 90.50 93 LEU A C 1
ATOM 731 O O . LEU A 1 93 ? -5.554 7.452 18.362 1.00 90.50 93 LEU A O 1
ATOM 735 N N . LEU A 1 94 ? -4.051 6.109 17.366 1.00 87.50 94 LEU A N 1
ATOM 736 C CA . LEU A 1 94 ? -4.453 4.898 18.089 1.00 87.50 94 LEU A CA 1
ATOM 737 C C . LEU A 1 94 ? -4.267 5.030 19.603 1.00 87.50 94 LEU A C 1
ATOM 739 O O . LEU A 1 94 ? -5.162 4.639 20.348 1.00 87.50 94 LEU A O 1
ATOM 743 N N . ILE A 1 95 ? -3.163 5.633 20.050 1.00 87.81 95 ILE A N 1
ATOM 744 C CA . ILE A 1 95 ? -2.920 5.898 21.477 1.00 87.81 95 ILE A CA 1
ATOM 745 C C . ILE A 1 95 ? -3.875 6.980 22.001 1.00 87.81 95 ILE A C 1
ATOM 747 O O . ILE A 1 95 ? -4.400 6.866 23.108 1.00 87.81 95 ILE A O 1
ATOM 751 N N . CYS A 1 96 ? -4.161 8.018 21.211 1.00 87.06 96 CYS A N 1
ATOM 752 C CA . CYS A 1 96 ? -5.064 9.098 21.623 1.00 87.06 96 CYS A CA 1
ATOM 753 C C . CYS A 1 96 ? -6.512 8.626 21.830 1.00 87.06 96 CYS A C 1
ATOM 755 O O . CYS A 1 96 ? -7.215 9.183 22.669 1.00 87.06 96 CYS A O 1
ATOM 757 N N . PHE A 1 97 ? -6.966 7.600 21.102 1.00 85.56 97 PHE A N 1
ATOM 758 C CA . PHE A 1 97 ? -8.325 7.067 21.244 1.00 85.56 97 PHE A CA 1
ATOM 759 C C . PHE A 1 97 ? -8.524 6.129 22.454 1.00 85.56 97 PHE A C 1
ATOM 761 O O . PHE A 1 97 ? -9.664 5.720 22.686 1.00 85.56 97 PHE A O 1
ATOM 768 N N . GLN A 1 98 ? -7.471 5.831 23.236 1.00 68.50 98 GLN A N 1
ATOM 769 C CA . GLN A 1 98 ? -7.520 5.156 24.552 1.00 68.50 98 GLN A CA 1
ATOM 770 C C . GLN A 1 98 ? -8.431 3.911 24.578 1.00 68.50 98 GLN A C 1
ATOM 772 O O . GLN A 1 98 ? -9.260 3.721 25.473 1.00 68.50 98 GLN A O 1
ATOM 777 N N . LYS A 1 99 ? -8.332 3.065 23.549 1.00 73.19 99 LYS A N 1
ATOM 778 C CA . LYS A 1 99 ? -9.047 1.786 23.493 1.00 73.19 99 LYS A CA 1
ATOM 779 C C . LYS A 1 99 ? -8.104 0.714 24.073 1.00 73.19 99 LYS A C 1
ATOM 781 O O . LYS A 1 99 ? -7.107 0.404 23.424 1.00 73.19 99 LYS A O 1
ATOM 786 N N . PRO A 1 100 ? -8.449 0.061 25.204 1.00 71.00 100 PRO A N 1
ATOM 787 C CA . PRO A 1 100 ? -7.566 -0.897 25.876 1.00 71.00 100 PRO A CA 1
ATOM 788 C C . PRO A 1 100 ? -6.964 -1.999 24.978 1.00 71.00 100 PRO A C 1
ATOM 790 O O . PRO A 1 100 ? -5.810 -2.362 25.191 1.00 71.00 100 PRO A O 1
ATOM 793 N N . PRO A 1 101 ? -7.672 -2.541 23.959 1.00 70.94 101 PRO A N 1
ATOM 794 C CA . PRO A 1 101 ? -7.080 -3.561 23.091 1.00 70.94 101 PRO A CA 1
ATOM 795 C C . PRO A 1 101 ? -6.145 -3.017 21.993 1.00 70.94 101 PRO A C 1
ATOM 797 O O . PRO A 1 101 ? -5.485 -3.815 21.335 1.00 70.94 101 PRO A O 1
ATOM 800 N N . THR A 1 102 ? -6.081 -1.702 21.746 1.00 76.75 102 THR A N 1
ATOM 801 C CA . THR A 1 102 ? -5.303 -1.127 20.626 1.00 76.75 102 THR A CA 1
ATOM 802 C C . THR A 1 102 ? -4.036 -0.392 21.046 1.00 76.75 102 THR A C 1
ATOM 804 O O . THR A 1 102 ? -3.219 -0.073 20.181 1.00 76.75 102 THR A O 1
ATOM 807 N N . ASP A 1 103 ? -3.831 -0.160 22.343 1.00 78.75 103 ASP A N 1
ATOM 808 C CA . ASP A 1 103 ? -2.682 0.602 22.850 1.00 78.75 103 ASP A CA 1
ATOM 809 C C . ASP A 1 103 ? -1.344 -0.052 22.470 1.00 78.75 103 ASP A C 1
ATOM 811 O O . ASP A 1 103 ? -0.429 0.619 21.989 1.00 78.75 103 ASP A O 1
ATOM 815 N N . GLY A 1 104 ? -1.255 -1.385 22.567 1.00 84.56 104 GLY A N 1
ATOM 816 C CA . GLY A 1 104 ? -0.061 -2.130 22.154 1.00 84.56 104 GLY A CA 1
ATOM 817 C C . GLY A 1 104 ? 0.253 -1.994 20.659 1.00 84.56 104 GLY A C 1
ATOM 818 O O . GLY A 1 104 ? 1.417 -1.872 20.276 1.00 84.56 104 GLY A O 1
ATOM 819 N N . VAL A 1 105 ? -0.778 -1.945 19.807 1.00 85.88 105 VAL A N 1
ATOM 820 C CA . VAL A 1 105 ? -0.617 -1.756 18.354 1.00 85.88 105 VAL A CA 1
ATOM 821 C C . VAL A 1 105 ? -0.126 -0.340 18.047 1.00 85.88 105 VAL A C 1
ATOM 823 O O . VAL A 1 105 ? 0.740 -0.165 17.192 1.00 85.88 105 VAL A O 1
ATOM 826 N N . GLY A 1 106 ? -0.626 0.665 18.771 1.00 87.81 106 GLY A N 1
ATOM 827 C CA . GLY A 1 106 ? -0.174 2.051 18.644 1.00 87.81 106 GLY A CA 1
ATOM 828 C C . GLY A 1 106 ? 1.315 2.211 18.960 1.00 87.81 106 GLY A C 1
ATOM 829 O O . GLY A 1 106 ? 2.054 2.787 18.161 1.00 87.81 106 GLY A O 1
ATOM 830 N N . VAL A 1 107 ? 1.783 1.627 20.069 1.00 90.38 107 VAL A N 1
ATOM 831 C CA . VAL A 1 107 ? 3.209 1.645 20.449 1.00 90.38 107 VAL A CA 1
ATOM 832 C C . VAL A 1 107 ? 4.074 0.937 19.403 1.00 90.38 107 VAL A C 1
ATOM 834 O O . VAL A 1 107 ? 5.102 1.476 18.986 1.00 90.38 107 VAL A O 1
ATOM 837 N N . ALA A 1 108 ? 3.644 -0.233 18.922 1.00 91.38 108 ALA A N 1
ATOM 838 C CA . ALA A 1 108 ? 4.357 -0.965 17.877 1.00 91.38 108 ALA A CA 1
ATOM 839 C C . ALA A 1 108 ? 4.476 -0.155 16.572 1.00 91.38 108 ALA A C 1
ATOM 841 O O . ALA A 1 108 ? 5.540 -0.142 15.952 1.00 91.38 108 ALA A O 1
ATOM 842 N N . LEU A 1 109 ? 3.423 0.569 16.175 1.00 91.31 109 LEU A N 1
ATOM 843 C CA . LEU A 1 109 ? 3.439 1.428 14.987 1.00 91.31 109 LEU A CA 1
ATOM 844 C C . LEU A 1 109 ? 4.380 2.625 15.132 1.00 91.31 109 LEU A C 1
ATOM 846 O O . LEU A 1 109 ? 5.051 2.983 14.166 1.00 91.31 109 LEU A O 1
ATOM 850 N N . ILE A 1 110 ? 4.481 3.216 16.324 1.00 93.69 110 ILE A N 1
ATOM 851 C CA . ILE A 1 110 ? 5.444 4.296 16.585 1.00 93.69 110 ILE A CA 1
ATOM 852 C C . ILE A 1 110 ? 6.876 3.769 16.482 1.00 93.69 110 ILE A C 1
ATOM 854 O O . ILE A 1 110 ? 7.696 4.370 15.787 1.00 93.69 110 ILE A O 1
ATOM 858 N N . MET A 1 111 ? 7.172 2.624 17.103 1.00 94.12 111 MET A N 1
ATOM 859 C CA . MET A 1 111 ? 8.488 1.985 16.990 1.00 94.12 111 MET A CA 1
ATOM 860 C C . MET A 1 111 ? 8.832 1.671 15.530 1.00 94.12 111 MET A C 1
ATOM 862 O O . MET A 1 111 ? 9.911 2.025 15.053 1.00 94.12 111 MET A O 1
ATOM 866 N N . PHE A 1 112 ? 7.886 1.091 14.788 1.00 92.50 112 PHE A N 1
ATOM 867 C CA . PHE A 1 112 ? 8.044 0.820 13.361 1.00 92.50 112 PHE A CA 1
ATOM 868 C C . PHE A 1 112 ? 8.275 2.101 12.551 1.00 92.50 112 PHE A C 1
ATOM 870 O O . PHE A 1 112 ? 9.112 2.121 11.647 1.00 92.50 112 PHE A O 1
ATOM 877 N N . SER A 1 113 ? 7.584 3.191 12.884 1.00 94.31 113 SER A N 1
ATOM 878 C CA . SER A 1 113 ? 7.803 4.487 12.251 1.00 94.31 113 SER A CA 1
ATOM 879 C C . SER A 1 113 ? 9.225 4.987 12.497 1.00 94.31 113 SER A C 1
ATOM 881 O O . SER A 1 113 ? 9.897 5.379 11.551 1.00 94.31 113 SER A O 1
ATOM 883 N N . ILE A 1 114 ? 9.738 4.928 13.728 1.00 93.50 114 ILE A N 1
ATOM 884 C CA . ILE A 1 114 ? 11.115 5.352 14.033 1.00 93.50 114 ILE A CA 1
ATOM 885 C C . ILE A 1 114 ? 12.123 4.565 13.182 1.00 93.50 114 ILE A C 1
ATOM 887 O O . ILE A 1 114 ? 12.990 5.166 12.544 1.00 93.50 114 ILE A O 1
ATOM 891 N N . CYS A 1 115 ? 11.960 3.242 13.086 1.00 92.44 115 CYS A N 1
ATOM 892 C CA . CYS A 1 115 ? 12.788 2.403 12.219 1.00 92.44 115 CYS A CA 1
ATOM 893 C C . CYS A 1 115 ? 12.697 2.814 10.738 1.00 92.44 115 CYS A C 1
ATOM 895 O O . CYS A 1 115 ? 13.726 2.911 10.071 1.00 92.44 115 CYS A O 1
ATOM 897 N N . ASN A 1 116 ? 11.498 3.109 10.221 1.00 90.31 116 ASN A N 1
ATOM 898 C CA . ASN A 1 116 ? 11.320 3.586 8.842 1.00 90.31 116 ASN A CA 1
ATOM 899 C C . ASN A 1 116 ? 11.946 4.962 8.596 1.00 90.31 116 ASN A C 1
ATOM 901 O O . ASN A 1 116 ? 12.487 5.206 7.515 1.00 90.31 116 ASN A O 1
ATOM 905 N N . GLY A 1 117 ? 11.897 5.859 9.582 1.00 90.88 117 GLY A N 1
ATOM 906 C CA . GLY A 1 117 ? 12.557 7.162 9.519 1.00 90.88 117 GLY A CA 1
ATOM 907 C C . GLY A 1 117 ? 14.075 7.008 9.425 1.00 90.88 117 GLY A C 1
ATOM 908 O O . GLY A 1 117 ? 14.700 7.560 8.521 1.00 90.88 117 GLY A O 1
ATOM 909 N N . LEU A 1 118 ? 14.659 6.169 10.287 1.00 91.94 118 LEU A N 1
ATOM 910 C CA . LEU A 1 118 ? 16.088 5.840 10.255 1.00 91.94 118 LEU A CA 1
ATOM 911 C C . LEU A 1 118 ? 16.495 5.183 8.929 1.00 91.94 118 LEU A C 1
ATOM 913 O O . LEU A 1 118 ? 17.494 5.576 8.323 1.00 91.94 118 LEU A O 1
ATOM 917 N N . TYR A 1 119 ? 15.693 4.236 8.438 1.00 89.19 119 TYR A N 1
ATOM 918 C CA . TYR A 1 119 ? 15.901 3.609 7.134 1.00 89.19 119 TYR A CA 1
ATOM 919 C C . TYR A 1 119 ? 15.860 4.634 5.992 1.00 89.19 119 TYR A C 1
ATOM 921 O O . TYR A 1 119 ? 16.714 4.607 5.104 1.00 89.19 119 TYR A O 1
ATOM 929 N N . SER A 1 120 ? 14.920 5.580 6.038 1.00 88.56 120 SER A N 1
ATOM 930 C CA . SER A 1 120 ? 14.794 6.650 5.041 1.00 88.56 120 SER A CA 1
ATOM 931 C C . SER A 1 120 ? 16.024 7.564 5.025 1.00 88.56 120 SER A C 1
ATOM 933 O O . SER A 1 120 ? 16.531 7.908 3.952 1.00 88.56 120 SER A O 1
ATOM 935 N N . CYS A 1 121 ? 16.578 7.895 6.193 1.00 88.12 121 CYS A N 1
ATOM 936 C CA . CYS A 1 121 ? 17.840 8.631 6.294 1.00 88.12 121 CYS A CA 1
ATOM 937 C C . CYS A 1 121 ? 19.010 7.837 5.690 1.00 88.12 121 CYS A C 1
ATOM 939 O O . CYS A 1 121 ? 19.787 8.379 4.903 1.00 88.12 121 CYS A O 1
ATOM 941 N N . TRP A 1 122 ? 19.102 6.538 5.988 1.00 90.19 122 TRP A N 1
ATOM 942 C CA . TRP A 1 122 ? 20.181 5.678 5.493 1.00 90.19 122 TRP A CA 1
ATOM 943 C C . TRP A 1 122 ? 20.128 5.434 3.978 1.00 90.19 122 TRP A C 1
ATOM 945 O O . TRP A 1 122 ? 21.165 5.378 3.315 1.00 90.19 122 TRP A O 1
ATOM 955 N N . VAL A 1 123 ? 18.929 5.319 3.399 1.00 88.75 123 VAL A N 1
ATOM 956 C CA . VAL A 1 123 ? 18.750 5.077 1.959 1.00 88.75 123 VAL A CA 1
ATOM 957 C C . VAL A 1 123 ? 18.880 6.352 1.120 1.00 88.75 123 VAL A C 1
ATOM 959 O O . VAL A 1 123 ? 19.104 6.256 -0.088 1.00 88.75 123 VAL A O 1
ATOM 962 N N . THR A 1 124 ? 18.808 7.542 1.731 1.00 84.00 124 THR A N 1
ATOM 963 C CA . THR A 1 124 ? 18.831 8.843 1.032 1.00 84.00 124 THR A CA 1
ATOM 964 C C . THR A 1 124 ? 19.970 8.990 0.008 1.00 84.00 124 THR A C 1
ATOM 966 O O . THR A 1 124 ? 19.693 9.391 -1.127 1.00 84.00 124 THR A O 1
ATOM 969 N N . PRO A 1 125 ? 21.224 8.588 0.300 1.00 84.19 125 PRO A N 1
ATOM 970 C CA . PRO A 1 125 ? 22.313 8.639 -0.681 1.00 84.19 125 PRO A CA 1
ATOM 971 C C . PRO A 1 125 ? 22.090 7.737 -1.910 1.00 84.19 125 PRO A C 1
ATOM 973 O O . PRO A 1 125 ? 22.536 8.056 -3.014 1.00 84.19 125 PRO A O 1
ATOM 976 N N . ARG A 1 126 ? 21.371 6.618 -1.747 1.00 83.81 126 ARG A N 1
ATOM 977 C CA . ARG A 1 126 ? 21.101 5.621 -2.801 1.00 83.81 126 ARG A CA 1
ATOM 978 C C . ARG A 1 126 ? 19.900 5.986 -3.681 1.00 83.81 126 ARG A C 1
ATOM 980 O O . ARG A 1 126 ? 19.741 5.407 -4.759 1.00 83.81 126 ARG A O 1
ATOM 987 N N . ILE A 1 127 ? 19.092 6.976 -3.283 1.00 84.69 127 ILE A N 1
ATOM 988 C CA . ILE A 1 127 ? 17.900 7.422 -4.028 1.00 84.69 127 ILE A CA 1
ATOM 989 C C . ILE A 1 127 ? 18.261 7.859 -5.451 1.00 84.69 127 ILE A C 1
ATOM 991 O O . ILE A 1 127 ? 17.547 7.534 -6.395 1.00 84.69 127 ILE A O 1
ATOM 995 N N . ASN A 1 128 ? 19.405 8.520 -5.645 1.00 83.38 128 ASN A N 1
ATOM 996 C CA . ASN A 1 128 ? 19.830 8.990 -6.967 1.00 83.38 128 ASN A CA 1
ATOM 997 C C . ASN A 1 128 ? 20.013 7.853 -7.984 1.00 83.38 128 ASN A C 1
ATOM 999 O O . ASN A 1 128 ? 19.677 8.019 -9.159 1.00 83.38 128 ASN A O 1
ATOM 1003 N N . PHE A 1 129 ? 20.523 6.699 -7.545 1.00 84.56 129 PHE A N 1
ATOM 1004 C CA . PHE A 1 129 ? 20.646 5.515 -8.393 1.00 84.56 129 PHE A CA 1
ATOM 1005 C C . PHE A 1 129 ? 19.267 4.931 -8.720 1.00 84.56 129 PHE A C 1
ATOM 1007 O O . PHE A 1 129 ? 18.953 4.727 -9.892 1.00 84.56 129 PHE A O 1
ATOM 1014 N N . CYS A 1 130 ? 18.414 4.765 -7.704 1.00 81.88 130 CYS A N 1
ATOM 1015 C CA . CYS A 1 130 ? 17.039 4.290 -7.869 1.00 81.88 130 CYS A CA 1
ATOM 1016 C C . CYS A 1 130 ? 16.248 5.159 -8.863 1.00 81.88 130 CYS A C 1
ATOM 1018 O O . CYS A 1 130 ? 15.649 4.642 -9.802 1.00 81.88 130 CYS A O 1
ATOM 1020 N N . CYS A 1 131 ? 16.333 6.485 -8.740 1.00 82.75 131 CYS A N 1
ATOM 1021 C CA . CYS A 1 131 ? 15.674 7.426 -9.643 1.00 82.75 131 CYS A CA 1
ATOM 1022 C C . CYS A 1 131 ? 16.151 7.298 -11.094 1.00 82.75 131 CYS A C 1
ATOM 1024 O O . CYS A 1 131 ? 15.336 7.383 -12.009 1.00 82.75 131 CYS A O 1
ATOM 1026 N N . LYS A 1 132 ? 17.454 7.090 -11.331 1.00 84.19 132 LYS A N 1
ATOM 1027 C CA . LYS A 1 132 ? 17.981 6.876 -12.690 1.00 84.19 132 LYS A CA 1
ATOM 1028 C C . LYS A 1 132 ? 17.424 5.591 -13.301 1.00 84.19 132 LYS A C 1
ATOM 1030 O O . LYS A 1 132 ? 16.976 5.620 -14.444 1.00 84.19 132 LYS A O 1
ATOM 1035 N N . VAL A 1 133 ? 17.406 4.500 -12.534 1.00 84.19 133 VAL A N 1
ATOM 1036 C CA . VAL A 1 133 ? 16.822 3.219 -12.962 1.00 84.19 133 VAL A CA 1
ATOM 1037 C C . VAL A 1 133 ? 15.322 3.371 -13.236 1.00 84.19 133 VAL A C 1
ATOM 1039 O O . VAL A 1 133 ? 14.851 2.945 -14.288 1.00 84.19 133 VAL A O 1
ATOM 1042 N N . LEU A 1 134 ? 14.588 4.054 -12.353 1.00 82.25 134 LEU A N 1
ATOM 1043 C CA . LEU A 1 134 ? 13.154 4.299 -12.498 1.00 82.25 134 LEU A CA 1
ATOM 1044 C C . LEU A 1 134 ? 12.840 5.127 -13.754 1.00 82.25 134 LEU A C 1
ATOM 1046 O O . LEU A 1 134 ? 11.993 4.730 -14.547 1.00 82.25 134 LEU A O 1
ATOM 1050 N N . ILE A 1 135 ? 13.565 6.222 -14.000 1.00 81.75 135 ILE A N 1
ATOM 1051 C CA . ILE A 1 135 ? 13.398 7.038 -15.217 1.00 81.75 135 ILE A CA 1
ATOM 1052 C C . ILE A 1 135 ? 13.664 6.201 -16.472 1.00 81.75 135 ILE A C 1
ATOM 1054 O O . ILE A 1 135 ? 12.879 6.245 -17.415 1.00 81.75 135 ILE A O 1
ATOM 1058 N N . LYS A 1 136 ? 14.731 5.393 -16.470 1.00 79.19 136 LYS A N 1
ATOM 1059 C CA . LYS A 1 136 ? 15.052 4.503 -17.593 1.00 79.19 136 LYS A CA 1
ATOM 1060 C C . LYS A 1 136 ? 14.008 3.413 -17.815 1.00 79.19 136 LYS A C 1
ATOM 1062 O O . LYS A 1 136 ? 13.750 3.056 -18.957 1.00 79.19 136 LYS A O 1
ATOM 1067 N N . SER A 1 137 ? 13.358 2.936 -16.758 1.00 70.25 137 SER A N 1
ATOM 1068 C CA . SER A 1 137 ? 12.247 1.985 -16.874 1.00 70.25 137 SER A CA 1
ATOM 1069 C C . SER A 1 137 ? 10.946 2.610 -17.395 1.00 70.25 137 SER A C 1
ATOM 1071 O O . SER A 1 137 ? 10.119 1.903 -17.963 1.00 70.25 137 SER A O 1
ATOM 1073 N N . LEU A 1 138 ? 10.770 3.928 -17.237 1.00 71.56 138 LEU A N 1
ATOM 1074 C CA . LEU A 1 138 ? 9.604 4.673 -17.729 1.00 71.56 138 LEU A CA 1
ATOM 1075 C C . LEU A 1 138 ? 9.766 5.143 -19.187 1.00 71.56 138 LEU A C 1
ATOM 1077 O O . LEU A 1 138 ? 8.774 5.420 -19.854 1.00 71.56 138 LEU A O 1
ATOM 1081 N N . GLU A 1 139 ? 10.996 5.192 -19.704 1.00 70.62 139 GLU A N 1
ATOM 1082 C CA . GLU A 1 139 ? 11.327 5.618 -21.074 1.00 70.62 139 GLU A CA 1
ATOM 1083 C C . GLU A 1 139 ? 10.643 4.777 -22.184 1.00 70.62 139 GLU A C 1
ATOM 1085 O O . GLU A 1 139 ? 10.190 5.355 -23.171 1.00 70.62 139 GLU A O 1
ATOM 1090 N N . PRO A 1 140 ? 10.465 3.445 -22.052 1.00 61.59 140 PRO A N 1
ATOM 1091 C CA . PRO A 1 140 ? 9.684 2.656 -23.010 1.00 61.59 140 PRO A CA 1
ATOM 1092 C C . PRO A 1 140 ? 8.175 2.934 -22.952 1.00 61.59 140 PRO A C 1
ATOM 1094 O O . PRO A 1 140 ? 7.491 2.798 -23.964 1.00 61.59 140 PRO A O 1
ATOM 1097 N N . VAL A 1 141 ? 7.643 3.333 -21.790 1.00 62.22 141 VAL A N 1
ATOM 1098 C CA . VAL A 1 141 ? 6.197 3.547 -21.583 1.00 62.22 141 VAL A CA 1
ATOM 1099 C C . VAL A 1 141 ? 5.700 4.768 -22.357 1.00 62.22 141 VAL A C 1
ATOM 1101 O O . VAL A 1 141 ? 4.590 4.752 -22.879 1.00 62.22 141 VAL A O 1
ATOM 1104 N N . SER A 1 142 ? 6.521 5.811 -22.493 1.00 56.22 142 SER A N 1
ATOM 1105 C CA . SER A 1 142 ? 6.181 6.982 -23.312 1.00 56.22 142 SER A CA 1
ATOM 1106 C C . SER A 1 142 ? 6.277 6.717 -24.819 1.00 56.22 142 SER A C 1
ATOM 1108 O O . SER A 1 142 ? 5.671 7.446 -25.600 1.00 56.22 142 SER A O 1
ATOM 1110 N N . LYS A 1 143 ? 7.010 5.675 -25.238 1.00 56.53 143 LYS A N 1
ATOM 1111 C CA . LYS A 1 143 ? 7.233 5.332 -26.651 1.00 56.53 143 LYS A CA 1
ATOM 1112 C C . LYS A 1 143 ? 6.153 4.415 -27.239 1.00 56.53 143 LYS A C 1
ATOM 1114 O O . LYS A 1 143 ? 5.966 4.409 -28.451 1.00 56.53 143 LYS A O 1
ATOM 1119 N N . PHE A 1 144 ? 5.430 3.675 -26.399 1.00 58.56 144 PHE A N 1
ATOM 1120 C CA . PHE A 1 144 ? 4.393 2.729 -26.816 1.00 58.56 144 PHE A CA 1
ATOM 1121 C C . PHE A 1 144 ? 3.075 3.028 -26.097 1.00 58.56 144 PHE A C 1
ATOM 1123 O O . PHE A 1 144 ? 2.835 2.563 -24.983 1.00 58.56 144 PHE A O 1
ATOM 1130 N N . HIS A 1 145 ? 2.200 3.800 -26.743 1.00 55.19 145 HIS A N 1
ATOM 1131 C CA . HIS A 1 145 ? 0.918 4.206 -26.159 1.00 55.19 145 HIS A CA 1
ATOM 1132 C C . HIS A 1 145 ? -0.020 3.004 -25.882 1.00 55.19 145 HIS A C 1
ATOM 1134 O O . HIS A 1 145 ? -0.800 3.045 -24.930 1.00 55.19 145 HIS A O 1
ATOM 1140 N N . ASP A 1 146 ? 0.161 1.891 -26.606 1.00 54.38 146 ASP A N 1
ATOM 1141 C CA . ASP A 1 146 ? -0.546 0.608 -26.419 1.00 54.38 146 ASP A CA 1
ATOM 1142 C C . ASP A 1 146 ? -0.205 -0.123 -25.096 1.00 54.38 146 ASP A C 1
ATOM 1144 O O . ASP A 1 146 ? -0.865 -1.094 -24.721 1.00 54.38 146 ASP A O 1
ATOM 1148 N N . LEU A 1 147 ? 0.802 0.325 -24.329 1.00 54.59 147 LEU A N 1
ATOM 1149 C CA . LEU A 1 147 ? 1.094 -0.218 -22.988 1.00 54.59 147 LEU A CA 1
ATOM 1150 C C . LEU A 1 147 ? 0.206 0.354 -21.873 1.00 54.59 147 LEU A C 1
ATOM 1152 O O . LEU A 1 147 ? 0.165 -0.205 -20.771 1.00 54.59 147 LEU A O 1
ATOM 1156 N N . ASN A 1 148 ? -0.497 1.461 -22.116 1.00 56.94 148 ASN A N 1
ATOM 1157 C CA . ASN A 1 148 ? -1.304 2.092 -21.073 1.00 56.94 148 ASN A CA 1
ATOM 1158 C C . ASN A 1 148 ? -2.602 1.324 -20.792 1.00 56.94 148 ASN A C 1
ATOM 1160 O O . ASN A 1 148 ? -3.040 1.276 -19.643 1.00 56.94 148 ASN A O 1
ATOM 1164 N N . GLU A 1 149 ? -3.184 0.674 -21.798 1.00 61.50 149 GLU A N 1
ATOM 1165 C CA . GLU A 1 149 ? -4.469 -0.016 -21.671 1.00 61.50 149 GLU A CA 1
ATOM 1166 C C . GLU A 1 149 ? -4.434 -1.193 -20.660 1.00 61.50 149 GLU A C 1
ATOM 1168 O O . GLU A 1 149 ? -5.290 -1.219 -19.771 1.00 61.50 149 GLU A O 1
ATOM 1173 N N . PRO A 1 150 ? -3.420 -2.089 -20.642 1.00 60.31 150 PRO A N 1
ATOM 1174 C CA . PRO A 1 150 ? -3.279 -3.100 -19.585 1.00 60.31 150 PRO A CA 1
ATOM 1175 C C . PRO A 1 150 ? -3.127 -2.502 -18.181 1.00 60.31 150 PRO A C 1
ATOM 1177 O O . PRO A 1 150 ? -3.592 -3.080 -17.198 1.00 60.31 150 PRO A O 1
ATOM 1180 N N . THR A 1 151 ? -2.503 -1.324 -18.074 1.00 65.00 151 THR A N 1
ATOM 1181 C CA . THR A 1 151 ? -2.321 -0.652 -16.781 1.00 65.00 151 THR A CA 1
ATOM 1182 C C . THR A 1 151 ? -3.655 -0.150 -16.229 1.00 65.00 151 THR A C 1
ATOM 1184 O O . THR A 1 151 ? -3.914 -0.299 -15.035 1.00 65.00 151 THR A O 1
ATOM 1187 N N . TYR A 1 152 ? -4.530 0.384 -17.086 1.00 68.00 152 TYR A N 1
ATOM 1188 C CA . TYR A 1 152 ? -5.883 0.778 -16.687 1.00 68.00 152 TYR A CA 1
ATOM 1189 C C . TYR A 1 152 ? -6.742 -0.429 -16.294 1.00 68.00 152 TYR A C 1
ATOM 1191 O O . TYR A 1 152 ? -7.457 -0.355 -15.295 1.00 68.00 152 TYR A O 1
ATOM 1199 N N . TRP A 1 153 ? -6.614 -1.563 -16.992 1.00 69.25 153 TRP A N 1
ATOM 1200 C CA . TRP A 1 153 ? -7.281 -2.813 -16.605 1.00 69.25 153 TRP A CA 1
ATOM 1201 C C . TRP A 1 153 ? -6.813 -3.339 -15.245 1.00 69.25 153 TRP A C 1
ATOM 1203 O O . TRP A 1 153 ? -7.643 -3.724 -14.421 1.00 69.25 153 TRP A O 1
ATOM 1213 N N . MET A 1 154 ? -5.505 -3.313 -14.969 1.00 66.00 154 MET A N 1
ATOM 1214 C CA . MET A 1 154 ? -4.973 -3.685 -13.651 1.00 66.00 154 MET A CA 1
ATOM 1215 C C . MET A 1 154 ? -5.459 -2.748 -12.544 1.00 66.00 154 MET A C 1
ATOM 1217 O O . MET A 1 154 ? -5.789 -3.212 -11.453 1.00 66.00 154 MET A O 1
ATOM 1221 N N . LEU A 1 155 ? -5.527 -1.444 -12.823 1.00 68.44 155 LEU A N 1
ATOM 1222 C CA . LEU A 1 155 ? -6.033 -0.454 -11.877 1.00 68.44 155 LEU A CA 1
ATOM 1223 C C . LEU A 1 155 ? -7.525 -0.677 -11.585 1.00 68.44 155 LEU A C 1
ATOM 1225 O O . LEU A 1 155 ? -7.936 -0.652 -10.426 1.00 68.44 155 LEU A O 1
ATOM 1229 N N . GLY A 1 156 ? -8.320 -0.960 -12.622 1.00 72.44 156 GLY A N 1
ATOM 1230 C CA . GLY A 1 156 ? -9.740 -1.287 -12.499 1.00 72.44 156 GLY A CA 1
ATOM 1231 C C . GLY A 1 156 ? -9.982 -2.576 -11.713 1.00 72.44 156 GLY A C 1
ATOM 1232 O O . GLY A 1 156 ? -10.814 -2.594 -10.809 1.00 72.44 156 GLY A O 1
ATOM 1233 N N . ALA A 1 157 ? -9.215 -3.635 -11.985 1.00 76.44 157 ALA A N 1
ATOM 1234 C CA . ALA A 1 157 ? -9.294 -4.887 -11.233 1.00 76.44 157 ALA A CA 1
ATOM 1235 C C . ALA A 1 157 ? -8.915 -4.695 -9.754 1.00 76.44 157 ALA A C 1
ATOM 1237 O O . ALA A 1 157 ? -9.622 -5.183 -8.871 1.00 76.44 157 ALA A O 1
ATOM 1238 N N . GLY A 1 158 ? -7.850 -3.933 -9.481 1.00 73.69 158 GLY A N 1
ATOM 1239 C CA . GLY A 1 158 ? -7.465 -3.559 -8.120 1.00 73.69 158 GLY A CA 1
ATOM 1240 C C . GLY A 1 158 ? -8.569 -2.780 -7.405 1.00 73.69 158 GLY A C 1
ATOM 1241 O O . GLY A 1 158 ? -8.884 -3.072 -6.256 1.00 73.69 158 GLY A O 1
ATOM 1242 N N . PHE A 1 159 ? -9.223 -1.845 -8.095 1.00 75.56 159 PHE A N 1
ATOM 1243 C CA . PHE A 1 159 ? -10.341 -1.086 -7.540 1.00 75.56 159 PHE A CA 1
ATOM 1244 C C . PHE A 1 159 ? -11.550 -1.969 -7.201 1.00 75.56 159 PHE A C 1
ATOM 1246 O O . PHE A 1 159 ? -12.074 -1.889 -6.091 1.00 75.56 159 PHE A O 1
ATOM 1253 N N . ILE A 1 160 ? -11.964 -2.848 -8.119 1.00 80.38 160 ILE A N 1
ATOM 1254 C CA . ILE A 1 160 ? -13.061 -3.799 -7.880 1.00 80.38 160 ILE A CA 1
ATOM 1255 C C . ILE A 1 160 ? -12.746 -4.680 -6.667 1.00 80.38 160 ILE A C 1
ATOM 1257 O O . ILE A 1 160 ? -13.607 -4.877 -5.810 1.00 80.38 160 ILE A O 1
ATOM 1261 N N . TRP A 1 161 ? -11.507 -5.163 -6.553 1.00 80.19 161 TRP A N 1
ATOM 1262 C CA . TRP A 1 161 ? -11.078 -5.959 -5.406 1.00 80.19 161 TRP A CA 1
ATOM 1263 C C . TRP A 1 161 ? -11.148 -5.178 -4.088 1.00 80.19 161 TRP A C 1
ATOM 1265 O O . TR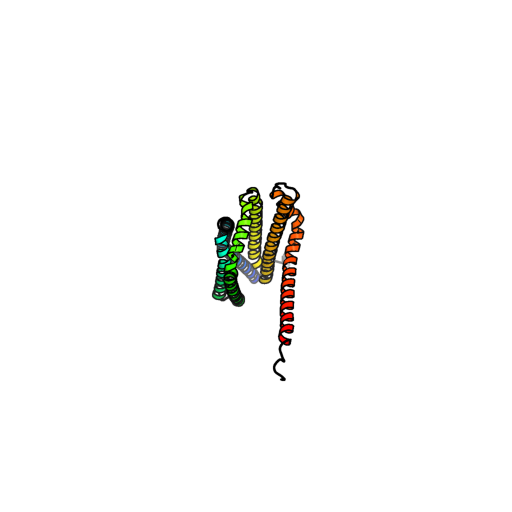P A 1 161 ? -11.669 -5.689 -3.097 1.00 80.19 161 TRP A O 1
ATOM 1275 N N . MET A 1 162 ? -10.716 -3.913 -4.080 1.00 78.88 162 MET A N 1
ATOM 1276 C CA . MET A 1 162 ? -10.835 -3.042 -2.905 1.00 78.88 162 MET A CA 1
ATOM 1277 C C . MET A 1 162 ? -12.297 -2.802 -2.506 1.00 78.88 162 MET A C 1
ATOM 1279 O O . MET A 1 162 ? -12.601 -2.785 -1.316 1.00 78.88 162 MET A O 1
ATOM 1283 N N . LEU A 1 163 ? -13.219 -2.674 -3.467 1.00 80.00 163 LEU A N 1
ATOM 1284 C CA . LEU A 1 163 ? -14.653 -2.574 -3.174 1.00 80.00 163 LEU A CA 1
ATOM 1285 C C . LEU A 1 163 ? -15.185 -3.849 -2.514 1.00 80.00 163 LEU A C 1
ATOM 1287 O O . LEU A 1 163 ? -15.850 -3.767 -1.482 1.00 80.00 163 LEU A O 1
ATOM 1291 N N . VAL A 1 164 ? -14.860 -5.021 -3.071 1.00 81.62 164 VAL A N 1
ATOM 1292 C CA . VAL A 1 164 ? -15.225 -6.325 -2.487 1.00 81.62 164 VAL A CA 1
ATOM 1293 C C . VAL A 1 164 ? -14.708 -6.429 -1.053 1.00 81.62 164 VAL A C 1
ATOM 1295 O O . VAL A 1 164 ? -15.443 -6.841 -0.156 1.00 81.62 164 VAL A O 1
ATOM 1298 N N . TRP A 1 165 ? -13.476 -5.986 -0.814 1.00 82.75 165 TRP A N 1
ATOM 1299 C CA . TRP A 1 165 ? -12.867 -5.995 0.510 1.00 82.75 165 TRP A CA 1
ATOM 1300 C C . TRP A 1 165 ? -13.560 -5.049 1.503 1.00 82.75 165 TRP A C 1
ATOM 1302 O O . TRP A 1 165 ? -13.835 -5.440 2.638 1.00 82.75 165 TRP A O 1
ATOM 1312 N N . MET A 1 166 ? -13.927 -3.836 1.074 1.00 77.75 166 MET A N 1
ATOM 1313 C CA . MET A 1 166 ? -14.683 -2.883 1.898 1.00 77.75 166 MET A CA 1
ATOM 1314 C C . MET A 1 166 ? -16.055 -3.436 2.302 1.00 77.75 166 MET A C 1
ATOM 1316 O O . MET A 1 166 ? -16.440 -3.342 3.470 1.00 77.75 166 MET A O 1
ATOM 1320 N N . PHE A 1 167 ? -16.777 -4.068 1.370 1.00 80.56 167 PHE A N 1
ATOM 1321 C CA . PHE A 1 167 ? -18.037 -4.747 1.685 1.00 80.56 167 PHE A CA 1
ATOM 1322 C C . PHE A 1 167 ? -17.830 -5.918 2.653 1.00 80.56 167 PHE A C 1
ATOM 1324 O O . PHE A 1 167 ? -18.619 -6.085 3.587 1.00 80.56 167 PHE A O 1
ATOM 1331 N N . ALA A 1 168 ? -16.756 -6.691 2.478 1.00 82.62 168 ALA A N 1
ATOM 1332 C CA . ALA A 1 168 ? -16.431 -7.813 3.352 1.00 82.62 168 ALA A CA 1
ATOM 1333 C C . ALA A 1 168 ? -16.143 -7.370 4.796 1.00 82.62 168 ALA A C 1
ATOM 1335 O O . ALA A 1 168 ? -16.602 -8.028 5.729 1.00 82.62 168 ALA A O 1
ATOM 1336 N N . ILE A 1 169 ? -15.469 -6.232 5.006 1.00 79.38 169 ILE A N 1
ATOM 1337 C CA . ILE A 1 169 ? -15.256 -5.679 6.353 1.00 79.38 169 ILE A CA 1
ATOM 1338 C C . ILE A 1 169 ? -16.574 -5.291 7.004 1.00 79.38 169 ILE A C 1
ATOM 1340 O O . ILE A 1 169 ? -16.818 -5.684 8.143 1.00 79.38 169 ILE A O 1
ATOM 1344 N N . ILE A 1 170 ? -17.424 -4.538 6.301 1.00 79.56 170 ILE A N 1
ATOM 1345 C CA . ILE A 1 170 ? -18.708 -4.082 6.852 1.00 79.56 170 ILE A CA 1
ATOM 1346 C C . ILE A 1 170 ? -19.569 -5.292 7.235 1.00 79.56 170 ILE A C 1
ATOM 1348 O O . ILE A 1 170 ? -20.158 -5.309 8.314 1.00 79.56 170 ILE A O 1
ATOM 1352 N N . GLY A 1 171 ? -19.578 -6.336 6.399 1.00 77.19 171 GLY A N 1
ATOM 1353 C CA . GLY A 1 171 ? -20.227 -7.609 6.712 1.00 77.19 171 GLY A CA 1
ATOM 1354 C C . GLY A 1 171 ? -19.591 -8.337 7.900 1.00 77.19 171 GLY A C 1
ATOM 1355 O O . GLY A 1 171 ? -20.304 -8.944 8.699 1.00 77.19 171 GLY A O 1
ATOM 1356 N N . SER A 1 172 ? -18.267 -8.240 8.065 1.00 81.06 172 SER A N 1
ATOM 1357 C CA . SER A 1 172 ? -17.540 -8.952 9.121 1.00 81.06 172 SER A CA 1
ATOM 1358 C C . SER A 1 172 ? -17.874 -8.494 10.539 1.00 81.06 172 SER A C 1
ATOM 1360 O O . SER A 1 172 ? -17.771 -9.287 11.476 1.00 81.06 172 SER A O 1
ATOM 1362 N N . LEU A 1 173 ? -18.336 -7.249 10.692 1.00 74.31 173 LEU A N 1
ATOM 1363 C CA . LEU A 1 173 ? -18.722 -6.664 11.979 1.00 74.31 173 LEU A CA 1
ATOM 1364 C C . LEU A 1 173 ? -19.909 -7.387 12.639 1.00 74.31 173 LEU A C 1
ATOM 1366 O O . LEU A 1 173 ? -20.095 -7.256 13.844 1.00 74.31 173 LEU A O 1
ATOM 1370 N N . ASN A 1 174 ? -20.677 -8.173 11.876 1.00 76.94 174 ASN A N 1
ATOM 1371 C CA . ASN A 1 174 ? -21.796 -8.971 12.384 1.00 76.94 174 ASN A CA 1
ATOM 1372 C C . ASN A 1 174 ? -21.408 -10.407 12.789 1.00 76.94 174 ASN A C 1
ATOM 1374 O O . ASN A 1 174 ? -22.256 -11.139 13.301 1.00 76.94 174 ASN A O 1
ATOM 1378 N N . PHE A 1 175 ? -20.162 -10.846 12.566 1.00 79.81 175 PHE A N 1
ATOM 1379 C CA . PHE A 1 175 ? -19.726 -12.195 12.948 1.00 79.81 175 PHE A CA 1
ATOM 1380 C C . PHE A 1 175 ? -19.225 -12.264 14.391 1.00 79.81 175 PHE A C 1
ATOM 1382 O O . PHE A 1 175 ? -18.561 -11.354 14.879 1.00 79.81 175 PHE A O 1
ATOM 1389 N N . TYR A 1 176 ? -19.459 -13.415 15.032 1.00 76.00 176 TYR A N 1
ATOM 1390 C CA . TYR A 1 176 ? -19.033 -13.716 16.405 1.00 76.00 176 TYR A CA 1
ATOM 1391 C C . TYR A 1 176 ? -17.504 -13.661 16.599 1.00 76.00 176 TYR A C 1
ATOM 1393 O O . TYR A 1 176 ? -17.023 -13.242 17.646 1.00 76.00 176 TYR A O 1
ATOM 1401 N N . PHE A 1 177 ? -16.728 -14.028 15.570 1.00 79.69 177 PHE A N 1
ATOM 1402 C CA . PHE A 1 177 ? -15.259 -13.984 15.577 1.00 79.69 177 PHE A CA 1
ATOM 1403 C C . PHE A 1 177 ? -14.707 -12.846 14.708 1.00 79.69 177 PHE A C 1
ATOM 1405 O O . PHE A 1 177 ? -13.868 -13.063 13.832 1.00 79.69 177 PHE A O 1
ATOM 1412 N N . THR A 1 178 ? -15.167 -11.619 14.954 1.00 76.88 178 THR A N 1
ATOM 1413 C CA . THR A 1 178 ? -14.767 -10.411 14.213 1.00 76.88 178 THR A CA 1
ATOM 1414 C C . THR A 1 178 ? -13.247 -10.264 13.993 1.00 76.88 178 THR A C 1
ATOM 1416 O O . THR A 1 178 ? -12.849 -10.059 12.846 1.00 76.88 178 THR A O 1
ATOM 1419 N N . PRO A 1 179 ? -12.359 -10.409 15.006 1.00 78.12 179 PRO A N 1
ATOM 1420 C CA . PRO A 1 179 ? -10.924 -10.187 14.799 1.00 78.12 179 PRO A CA 1
ATOM 1421 C C . PRO A 1 179 ? -10.280 -11.225 13.872 1.00 78.12 179 PRO A C 1
ATOM 1423 O O . PRO A 1 179 ? -9.467 -10.856 13.029 1.00 78.12 179 PRO A O 1
ATOM 1426 N N . LEU A 1 180 ? -10.675 -12.500 13.959 1.00 82.25 180 LEU A N 1
ATOM 1427 C CA . LEU A 1 180 ? -10.142 -13.549 13.082 1.00 82.25 180 LEU A CA 1
ATOM 1428 C C . LEU A 1 180 ? -10.548 -13.316 11.624 1.00 82.25 180 LEU A C 1
ATOM 1430 O O . LEU A 1 180 ? -9.712 -13.412 10.724 1.00 82.25 180 LEU A O 1
ATOM 1434 N N . VAL A 1 181 ? -11.806 -12.934 11.388 1.00 83.25 181 VAL A N 1
ATOM 1435 C CA . VAL A 1 181 ? -12.293 -12.615 10.039 1.00 83.25 181 VAL A CA 1
ATOM 1436 C C . VAL A 1 181 ? -11.541 -11.415 9.464 1.00 83.25 181 VAL A C 1
ATOM 1438 O O . VAL A 1 181 ? -11.096 -11.473 8.321 1.00 83.25 181 VAL A O 1
ATOM 1441 N N . ILE A 1 182 ? -11.310 -10.366 10.260 1.00 82.38 182 ILE A N 1
ATOM 1442 C CA . ILE A 1 182 ? -10.514 -9.206 9.831 1.00 82.38 182 ILE A CA 1
ATOM 1443 C C . ILE A 1 182 ? -9.075 -9.623 9.497 1.00 82.38 182 ILE A C 1
ATOM 1445 O O . ILE A 1 182 ? -8.563 -9.224 8.454 1.00 82.38 182 ILE A O 1
ATOM 1449 N N . THR A 1 183 ? -8.425 -10.461 10.312 1.00 82.44 183 THR A N 1
ATOM 1450 C CA . THR A 1 183 ? -7.060 -10.932 10.004 1.00 82.44 183 THR A CA 1
ATOM 1451 C C . THR A 1 183 ? -6.997 -11.756 8.719 1.00 82.44 183 THR A C 1
ATOM 1453 O O . THR A 1 183 ? -6.099 -11.544 7.906 1.00 82.44 183 THR A O 1
ATOM 1456 N N . ALA A 1 184 ? -7.977 -12.631 8.475 1.00 84.25 184 ALA A N 1
ATOM 1457 C CA . ALA A 1 184 ? -8.072 -13.393 7.233 1.00 84.25 184 ALA A CA 1
ATOM 1458 C C . ALA A 1 184 ? -8.308 -12.476 6.021 1.00 84.25 184 ALA A C 1
ATOM 1460 O O . ALA A 1 184 ? -7.704 -12.670 4.965 1.00 84.25 184 ALA A O 1
ATOM 1461 N N . LEU A 1 185 ? -9.128 -11.432 6.180 1.00 83.75 185 LEU A N 1
ATOM 1462 C CA . LEU A 1 185 ? -9.344 -10.416 5.152 1.00 83.75 185 LEU A CA 1
ATOM 1463 C C . LEU A 1 185 ? -8.063 -9.628 4.857 1.00 83.75 185 LEU A C 1
ATOM 1465 O O . LEU A 1 185 ? -7.733 -9.440 3.686 1.00 83.75 185 LEU A O 1
ATOM 1469 N N . VAL A 1 186 ? -7.306 -9.206 5.870 1.00 83.00 186 VAL A N 1
ATOM 1470 C CA . VAL A 1 186 ? -6.008 -8.531 5.679 1.00 83.00 186 VAL A CA 1
ATOM 1471 C C . VAL A 1 186 ? -5.011 -9.452 4.974 1.00 83.00 186 VAL A C 1
ATOM 1473 O O . VAL A 1 186 ? -4.348 -9.021 4.030 1.00 83.00 186 VAL A O 1
ATOM 1476 N N . LEU A 1 187 ? -4.952 -10.730 5.361 1.00 83.19 187 LEU A N 1
ATOM 1477 C CA . LEU A 1 187 ? -4.100 -11.725 4.708 1.00 83.19 187 LEU A CA 1
ATOM 1478 C C . LEU A 1 187 ? -4.484 -11.919 3.235 1.00 83.19 187 LEU A C 1
ATOM 1480 O O . LEU A 1 187 ? -3.603 -11.988 2.380 1.00 83.19 187 LEU A O 1
ATOM 1484 N N . SER A 1 188 ? -5.784 -11.947 2.922 1.00 84.25 188 SER A N 1
ATOM 1485 C CA . SER A 1 188 ? -6.261 -12.024 1.537 1.00 84.25 188 SER A CA 1
ATOM 1486 C C . SER A 1 188 ? -5.814 -10.813 0.717 1.00 84.25 188 SER A C 1
ATOM 1488 O O . SER A 1 188 ? -5.381 -10.968 -0.422 1.00 84.25 188 SER A O 1
ATOM 1490 N N . LEU A 1 189 ? -5.825 -9.616 1.312 1.00 80.19 189 LEU A N 1
ATOM 1491 C CA . LEU A 1 189 ? -5.407 -8.389 0.643 1.00 80.19 189 LEU A CA 1
ATOM 1492 C C . LEU A 1 189 ? -3.897 -8.399 0.385 1.00 80.19 189 LEU A C 1
ATOM 1494 O O . LEU A 1 189 ? -3.476 -8.216 -0.757 1.00 80.19 189 LEU A O 1
ATOM 1498 N N . ALA A 1 190 ? -3.093 -8.734 1.397 1.00 80.75 190 ALA A N 1
ATOM 1499 C CA . ALA A 1 190 ? -1.648 -8.902 1.251 1.00 80.75 190 ALA A CA 1
ATOM 1500 C C . ALA A 1 190 ? -1.306 -9.935 0.164 1.00 80.75 190 ALA A C 1
ATOM 1502 O O . ALA A 1 190 ? -0.534 -9.648 -0.753 1.00 80.75 190 ALA A O 1
ATOM 1503 N N . TRP A 1 191 ? -1.960 -11.099 0.188 1.00 79.62 191 TRP A N 1
ATOM 1504 C CA . TRP A 1 191 ? -1.766 -12.127 -0.829 1.00 79.62 191 TRP A CA 1
ATOM 1505 C C . TRP A 1 191 ? -2.100 -11.607 -2.230 1.00 79.62 191 TRP A C 1
ATOM 1507 O O . TRP A 1 191 ? -1.267 -11.709 -3.129 1.00 79.62 191 TRP A O 1
ATOM 1517 N N . THR A 1 192 ? -3.263 -10.981 -2.425 1.00 77.50 192 THR A N 1
ATOM 1518 C CA . THR A 1 192 ? -3.630 -10.441 -3.743 1.00 77.50 192 THR A CA 1
ATOM 1519 C C . THR A 1 192 ? -2.659 -9.382 -4.257 1.00 77.50 192 THR A C 1
ATOM 1521 O O . THR A 1 192 ? -2.364 -9.378 -5.452 1.00 77.50 192 THR A O 1
ATOM 1524 N N . THR A 1 193 ? -2.089 -8.540 -3.389 1.00 76.19 193 THR A N 1
ATOM 1525 C CA . THR A 1 193 ? -1.069 -7.569 -3.816 1.00 76.19 193 THR A CA 1
ATOM 1526 C C . THR A 1 193 ? 0.203 -8.248 -4.327 1.00 76.19 193 THR A C 1
ATOM 1528 O O . THR A 1 193 ? 0.743 -7.840 -5.359 1.00 76.19 193 THR A O 1
ATOM 1531 N N . GLU A 1 194 ? 0.637 -9.339 -3.690 1.00 78.44 194 GLU A N 1
ATOM 1532 C CA . GLU A 1 194 ? 1.787 -10.121 -4.155 1.00 78.44 194 GLU A CA 1
ATOM 1533 C C . GLU A 1 194 ? 1.476 -10.902 -5.439 1.00 78.44 194 GLU A C 1
ATOM 1535 O O . GLU A 1 194 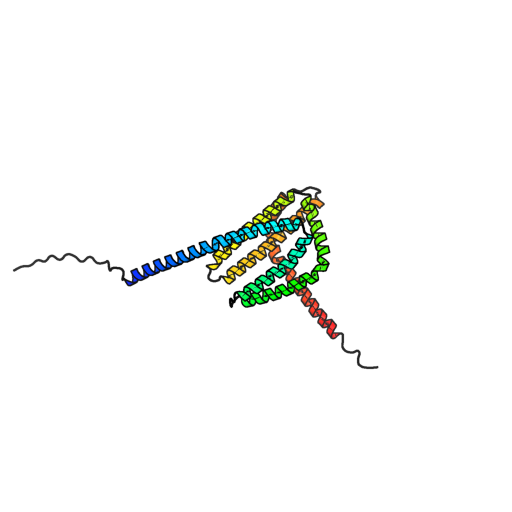? 2.313 -10.968 -6.344 1.00 78.44 194 GLU A O 1
ATOM 1540 N N . VAL A 1 195 ? 0.253 -11.429 -5.586 1.00 74.56 195 VAL A N 1
ATOM 1541 C CA . VAL A 1 195 ? -0.217 -12.027 -6.850 1.00 74.56 195 VAL A CA 1
ATOM 1542 C C . VAL A 1 195 ? -0.123 -11.000 -7.974 1.00 74.56 195 VAL A C 1
ATOM 1544 O O . VAL A 1 195 ? 0.474 -11.283 -9.012 1.00 74.56 195 VAL A O 1
ATOM 1547 N N . MET A 1 196 ? -0.672 -9.797 -7.776 1.00 70.06 196 MET A N 1
ATOM 1548 C CA . MET A 1 196 ? -0.667 -8.737 -8.790 1.00 70.06 196 MET A CA 1
ATOM 1549 C C . MET A 1 196 ? 0.757 -8.334 -9.186 1.00 70.06 196 MET A C 1
ATOM 1551 O O . MET A 1 196 ? 1.039 -8.200 -10.380 1.00 70.06 196 MET A O 1
ATOM 1555 N N . ARG A 1 197 ? 1.671 -8.201 -8.215 1.00 71.69 197 ARG A N 1
ATOM 1556 C CA . ARG A 1 197 ? 3.092 -7.916 -8.474 1.00 71.69 197 ARG A CA 1
ATOM 1557 C C . ARG A 1 197 ? 3.745 -9.026 -9.302 1.00 71.69 197 ARG A C 1
ATOM 1559 O O . ARG A 1 197 ? 4.443 -8.738 -10.275 1.00 71.69 197 ARG A O 1
ATOM 1566 N N . ASN A 1 198 ? 3.495 -10.287 -8.962 1.00 74.69 198 ASN A N 1
ATOM 1567 C CA . ASN A 1 198 ? 4.070 -11.423 -9.682 1.00 74.69 198 ASN A CA 1
ATOM 1568 C C . ASN A 1 198 ? 3.504 -11.570 -11.097 1.00 74.69 198 ASN A C 1
ATOM 1570 O O . ASN A 1 198 ? 4.263 -11.832 -12.033 1.00 74.69 198 ASN A O 1
ATOM 1574 N N . VAL A 1 199 ? 2.203 -11.340 -11.283 1.00 67.50 199 VAL A N 1
ATOM 1575 C CA . VAL A 1 199 ? 1.573 -11.312 -12.610 1.00 67.50 199 VAL A CA 1
ATOM 1576 C C . VAL A 1 199 ? 2.179 -10.192 -13.461 1.00 67.50 199 VAL A C 1
ATOM 1578 O O . VAL A 1 199 ? 2.558 -10.446 -14.606 1.00 67.50 199 VAL A O 1
ATOM 1581 N N . ALA A 1 200 ? 2.368 -8.991 -12.902 1.00 67.38 200 ALA A N 1
ATOM 1582 C CA . ALA A 1 200 ? 3.030 -7.887 -13.597 1.00 67.38 200 ALA A CA 1
ATOM 1583 C C . ALA A 1 200 ? 4.454 -8.269 -14.037 1.00 67.38 200 ALA A C 1
ATOM 1585 O O . ALA A 1 200 ? 4.784 -8.177 -15.221 1.00 67.38 200 ALA A O 1
ATOM 1586 N N . ASN A 1 201 ? 5.270 -8.805 -13.129 1.00 69.75 201 ASN A N 1
ATOM 1587 C CA . ASN A 1 201 ? 6.640 -9.220 -13.443 1.00 69.75 201 ASN A CA 1
ATOM 1588 C C . ASN A 1 201 ? 6.693 -10.306 -14.532 1.00 69.75 201 ASN A C 1
ATOM 1590 O O . ASN A 1 201 ? 7.522 -10.229 -15.442 1.00 69.75 201 ASN A O 1
ATOM 1594 N N . GLN A 1 202 ? 5.782 -11.285 -14.499 1.00 66.94 202 GLN A N 1
ATOM 1595 C CA . GLN A 1 202 ? 5.686 -12.307 -15.545 1.00 66.94 202 GLN A CA 1
ATOM 1596 C C . GLN A 1 202 ? 5.261 -11.725 -16.899 1.00 66.94 202 GLN A C 1
ATOM 1598 O O . GLN A 1 202 ? 5.801 -12.134 -17.930 1.00 66.94 202 GLN A O 1
ATOM 1603 N N . THR A 1 203 ? 4.311 -10.783 -16.922 1.00 64.75 203 THR A N 1
ATOM 1604 C CA . THR A 1 203 ? 3.880 -10.126 -18.169 1.00 64.75 203 THR A CA 1
ATOM 1605 C C . THR A 1 203 ? 5.026 -9.350 -18.809 1.00 64.75 203 THR A C 1
ATOM 1607 O O . THR A 1 203 ? 5.314 -9.560 -19.986 1.00 64.75 203 THR A O 1
ATOM 1610 N N . VAL A 1 204 ? 5.746 -8.544 -18.023 1.00 64.44 204 VAL A N 1
ATOM 1611 C CA . VAL A 1 204 ? 6.885 -7.740 -18.485 1.00 64.44 204 VAL A CA 1
ATOM 1612 C C . VAL A 1 204 ? 8.019 -8.637 -18.983 1.00 64.44 204 VAL A C 1
ATOM 1614 O O . VAL A 1 204 ? 8.499 -8.446 -20.099 1.00 64.44 204 VAL A O 1
ATOM 1617 N N . SER A 1 205 ? 8.392 -9.669 -18.217 1.00 65.88 205 SER A N 1
ATOM 1618 C CA . SER A 1 205 ? 9.434 -10.627 -18.616 1.00 65.88 205 SER A CA 1
ATOM 1619 C C . SER A 1 205 ? 9.113 -11.305 -19.953 1.00 65.88 205 SER A C 1
ATOM 1621 O O . SER A 1 205 ? 9.986 -11.426 -20.811 1.00 65.88 205 SER A O 1
ATOM 1623 N N . ARG A 1 206 ? 7.849 -11.686 -20.180 1.00 65.31 206 ARG A N 1
ATOM 1624 C CA . ARG A 1 206 ? 7.425 -12.314 -21.441 1.00 65.31 206 ARG A CA 1
ATOM 1625 C C . ARG A 1 206 ? 7.384 -11.353 -22.618 1.00 65.31 206 ARG A C 1
ATOM 1627 O O . ARG A 1 206 ? 7.777 -11.756 -23.708 1.00 65.31 206 ARG A O 1
ATOM 1634 N N . VAL A 1 207 ? 6.924 -10.119 -22.421 1.00 61.03 207 VAL A N 1
ATOM 1635 C CA . VAL A 1 207 ? 6.939 -9.090 -23.475 1.00 61.03 207 VAL A CA 1
ATOM 1636 C C . VAL A 1 207 ? 8.378 -8.819 -23.916 1.00 61.03 207 VAL A C 1
ATOM 1638 O O . VAL A 1 207 ? 8.661 -8.822 -25.111 1.00 61.03 207 VAL A O 1
ATOM 1641 N N . ILE A 1 208 ? 9.302 -8.696 -22.959 1.00 64.06 208 ILE A N 1
ATOM 1642 C CA . ILE A 1 208 ? 10.732 -8.509 -23.233 1.00 64.06 208 ILE A CA 1
ATOM 1643 C C . ILE A 1 208 ? 11.319 -9.736 -23.946 1.00 64.06 208 ILE A C 1
ATOM 1645 O O . ILE A 1 208 ? 11.993 -9.590 -24.963 1.00 64.06 208 ILE A O 1
ATOM 1649 N N . ALA A 1 209 ? 11.029 -10.951 -23.472 1.00 64.19 209 ALA A N 1
ATOM 1650 C CA . ALA A 1 209 ? 11.507 -12.177 -24.110 1.00 64.19 209 ALA A CA 1
ATOM 1651 C C . ALA A 1 209 ? 10.998 -12.321 -25.556 1.00 64.19 209 ALA A C 1
ATOM 1653 O O . ALA A 1 209 ? 11.759 -12.708 -26.438 1.00 64.19 209 ALA A O 1
ATOM 1654 N N . LEU A 1 210 ? 9.735 -11.980 -25.825 1.00 62.12 210 LEU A N 1
ATOM 1655 C CA . LEU A 1 210 ? 9.166 -12.012 -27.176 1.00 62.12 210 LEU A CA 1
ATOM 1656 C C . LEU A 1 210 ? 9.762 -10.935 -28.085 1.00 62.12 210 LEU A C 1
ATOM 1658 O O . LEU A 1 210 ? 10.022 -11.220 -29.254 1.00 62.12 210 LEU A O 1
ATOM 1662 N N . TYR A 1 211 ? 10.025 -9.743 -27.548 1.00 61.16 211 TYR A N 1
ATOM 1663 C CA . TYR A 1 211 ? 10.701 -8.670 -28.272 1.00 61.16 211 TYR A CA 1
ATOM 1664 C C . TYR A 1 211 ? 12.105 -9.097 -28.725 1.00 61.16 211 TYR A C 1
ATOM 1666 O O . TYR A 1 211 ? 12.429 -8.984 -29.906 1.00 61.16 211 TYR A O 1
ATOM 1674 N N . TYR A 1 212 ? 12.906 -9.666 -27.817 1.00 63.12 212 TYR A N 1
ATOM 1675 C CA . TYR A 1 212 ? 14.273 -10.095 -28.129 1.00 63.12 212 TYR A CA 1
ATOM 1676 C C . TYR A 1 212 ? 14.345 -11.362 -28.991 1.00 63.12 212 TYR A C 1
ATOM 1678 O O . TYR A 1 212 ? 15.206 -11.446 -29.860 1.00 63.12 212 TYR A O 1
ATOM 1686 N N . LEU A 1 213 ? 13.466 -12.347 -28.776 1.00 63.31 213 LEU A N 1
ATOM 1687 C CA . LEU A 1 213 ? 13.547 -13.637 -29.476 1.00 63.31 213 LEU A CA 1
ATOM 1688 C C . LEU A 1 213 ? 12.862 -13.651 -30.842 1.00 63.31 213 LEU A C 1
ATOM 1690 O O . LEU A 1 213 ? 13.208 -14.482 -31.677 1.00 63.31 213 LEU A O 1
ATOM 1694 N N . ARG A 1 214 ? 11.858 -12.798 -31.072 1.00 60.09 214 ARG A N 1
ATOM 1695 C CA . ARG A 1 214 ? 11.078 -12.822 -32.322 1.00 60.09 214 ARG A CA 1
ATOM 1696 C C . ARG A 1 214 ? 11.168 -11.543 -33.141 1.00 60.09 214 ARG A C 1
ATOM 1698 O O . ARG A 1 214 ? 10.640 -11.534 -34.245 1.00 60.09 214 ARG A O 1
ATOM 1705 N N . GLY A 1 215 ? 11.780 -10.472 -32.625 1.00 54.22 215 GLY A N 1
ATOM 1706 C CA . GLY A 1 215 ? 11.866 -9.183 -33.327 1.00 54.22 215 GLY A CA 1
ATOM 1707 C C . GLY A 1 215 ? 10.502 -8.577 -33.689 1.00 54.22 215 GLY A C 1
ATOM 1708 O O . GLY A 1 215 ? 10.426 -7.639 -34.476 1.00 54.22 215 GLY A O 1
ATOM 1709 N N . MET A 1 216 ? 9.412 -9.120 -33.140 1.00 48.41 216 MET A N 1
ATOM 1710 C CA . MET A 1 216 ? 8.047 -8.693 -33.409 1.00 48.41 216 MET A CA 1
ATOM 1711 C C . MET A 1 216 ? 7.622 -7.670 -32.358 1.00 48.41 216 MET A C 1
ATOM 1713 O O . MET A 1 216 ? 7.706 -7.938 -31.158 1.00 48.41 216 MET A O 1
ATOM 1717 N N . GLN A 1 217 ? 7.090 -6.533 -32.809 1.00 51.31 217 GLN A N 1
ATOM 1718 C CA . GLN A 1 217 ? 6.308 -5.608 -31.983 1.00 51.31 217 GLN A CA 1
ATOM 1719 C C . GLN A 1 217 ? 5.012 -6.317 -31.560 1.00 51.31 217 GLN A C 1
ATOM 1721 O O . GLN A 1 217 ? 3.991 -6.247 -32.240 1.00 51.31 217 GLN A O 1
ATOM 1726 N N . SER A 1 218 ? 5.073 -7.129 -30.501 1.00 47.19 218 SER A N 1
ATOM 1727 C CA . SER A 1 218 ? 3.924 -7.922 -30.067 1.00 47.19 218 SER A CA 1
ATOM 1728 C C . SER A 1 218 ? 2.941 -7.044 -29.302 1.00 47.19 218 SER A C 1
ATOM 1730 O O . SER A 1 218 ? 3.304 -6.481 -28.269 1.00 47.19 218 SER A O 1
ATOM 1732 N N . ASN A 1 219 ? 1.700 -6.992 -29.782 1.00 55.25 219 ASN A N 1
ATOM 1733 C CA . ASN A 1 219 ? 0.586 -6.314 -29.132 1.00 55.25 219 ASN A CA 1
ATOM 1734 C C . ASN A 1 219 ? 0.466 -6.759 -27.655 1.00 55.25 219 ASN A C 1
ATOM 1736 O O . ASN A 1 219 ? 0.231 -7.934 -27.349 1.00 55.25 219 ASN A O 1
ATOM 1740 N N . THR A 1 220 ? 0.691 -5.825 -26.736 1.00 51.75 220 THR A N 1
ATOM 1741 C CA . THR A 1 220 ? 0.829 -6.034 -25.283 1.00 51.75 220 THR A CA 1
ATOM 1742 C C . THR A 1 220 ? -0.434 -6.593 -24.639 1.00 51.75 220 THR A C 1
ATOM 1744 O O . THR A 1 220 ? -0.343 -7.385 -23.697 1.00 51.75 220 THR A O 1
ATOM 1747 N N . GLN A 1 221 ? -1.595 -6.279 -25.213 1.00 51.41 221 GLN A N 1
ATOM 1748 C CA . GLN A 1 221 ? -2.903 -6.811 -24.832 1.00 51.41 221 GLN A CA 1
ATOM 1749 C C . GLN A 1 221 ? -2.974 -8.339 -24.904 1.00 51.41 221 GLN A C 1
ATOM 1751 O O . GLN A 1 221 ? -3.399 -8.996 -23.953 1.00 51.41 221 GLN A O 1
ATOM 1756 N N . PHE A 1 222 ? -2.479 -8.936 -25.991 1.00 54.00 222 PHE A N 1
ATOM 1757 C CA . PHE A 1 222 ? -2.544 -10.385 -26.193 1.00 54.00 222 PHE A CA 1
ATOM 1758 C C . PHE A 1 222 ? -1.646 -11.146 -25.204 1.00 54.00 222 PHE A C 1
ATOM 1760 O O . PHE A 1 222 ? -2.013 -12.202 -24.680 1.00 54.00 222 PHE A O 1
ATOM 1767 N N . CYS A 1 223 ? -0.473 -10.589 -24.894 1.00 51.69 223 CYS A N 1
ATOM 1768 C CA . CYS A 1 223 ? 0.441 -11.141 -23.895 1.00 51.69 223 CYS A CA 1
ATOM 1769 C C . CYS A 1 223 ? -0.113 -11.009 -22.469 1.00 51.69 223 CYS A C 1
ATOM 1771 O O . CYS A 1 223 ? 0.018 -11.948 -21.681 1.00 51.69 223 CYS A O 1
ATOM 1773 N N . PHE A 1 224 ? -0.777 -9.894 -22.152 1.00 51.59 224 PHE A N 1
ATOM 1774 C CA . PHE A 1 224 ? -1.420 -9.653 -20.861 1.00 51.59 224 PHE A CA 1
ATOM 1775 C C . PHE A 1 224 ? -2.629 -10.575 -20.632 1.00 51.59 224 PHE A C 1
ATOM 1777 O O . PHE A 1 224 ? -2.689 -11.280 -19.623 1.00 51.59 224 PHE A O 1
ATOM 1784 N N . GLN A 1 225 ? -3.529 -10.680 -21.612 1.00 53.66 225 GLN A N 1
ATOM 1785 C CA . GLN A 1 225 ? -4.713 -11.544 -21.560 1.00 53.66 225 GLN A CA 1
ATOM 1786 C C . GLN A 1 225 ? -4.339 -13.030 -21.426 1.00 53.66 225 GLN A C 1
ATOM 1788 O O . GLN A 1 225 ? -4.987 -13.799 -20.707 1.00 53.66 225 GLN A O 1
ATOM 1793 N N . ARG A 1 226 ? -3.242 -13.447 -22.068 1.00 52.69 226 ARG A N 1
ATOM 1794 C CA . ARG A 1 226 ? -2.718 -14.815 -21.962 1.00 52.69 226 ARG A CA 1
ATOM 1795 C C . ARG A 1 226 ? -1.949 -15.067 -20.664 1.00 52.69 226 ARG A C 1
ATOM 1797 O O . ARG A 1 226 ? -1.957 -16.195 -20.172 1.00 52.69 226 ARG A O 1
ATOM 1804 N N . ALA A 1 227 ? -1.292 -14.053 -20.103 1.00 53.22 227 ALA A N 1
ATOM 1805 C CA . ALA A 1 227 ? -0.630 -14.160 -18.806 1.00 53.22 227 ALA A CA 1
ATOM 1806 C C . ALA A 1 227 ? -1.639 -14.311 -17.664 1.00 53.22 227 ALA A C 1
ATOM 1808 O O . ALA A 1 227 ? -1.465 -15.203 -16.832 1.00 53.22 227 ALA A O 1
ATOM 1809 N N . LEU A 1 228 ? -2.714 -13.516 -17.704 1.00 51.97 228 LEU A N 1
ATOM 1810 C CA . LEU A 1 228 ? -3.877 -13.657 -16.833 1.00 51.97 228 LEU A CA 1
ATOM 1811 C C . LEU A 1 228 ? -4.511 -15.041 -17.001 1.00 51.97 228 LEU A C 1
ATOM 1813 O O . LEU A 1 228 ? -4.581 -15.793 -16.046 1.00 51.97 228 LEU A O 1
ATOM 1817 N N . SER A 1 229 ? -4.886 -15.463 -18.205 1.00 51.31 229 SER A N 1
ATOM 1818 C CA . SER A 1 229 ? -5.636 -16.725 -18.359 1.00 51.31 229 SER A CA 1
ATOM 1819 C C . SER A 1 229 ? -4.831 -18.012 -18.116 1.00 51.31 229 SER A C 1
ATOM 1821 O O . SER A 1 229 ? -5.390 -18.967 -17.583 1.00 51.31 229 SER A O 1
ATOM 1823 N N . LYS A 1 230 ? -3.542 -18.084 -18.490 1.00 52.62 230 LYS A N 1
ATOM 1824 C CA . LYS A 1 230 ? -2.771 -19.347 -18.425 1.00 52.62 230 LYS A CA 1
ATOM 1825 C C . LYS A 1 230 ? -1.750 -19.450 -17.294 1.00 52.62 230 LYS A C 1
ATOM 1827 O O . LYS A 1 230 ? -1.422 -20.571 -16.923 1.00 52.62 230 LYS A O 1
ATOM 1832 N N . ASN A 1 231 ? -1.242 -18.342 -16.743 1.00 55.06 231 ASN A N 1
ATOM 1833 C CA . ASN A 1 231 ? -0.245 -18.406 -15.658 1.00 55.06 231 ASN A CA 1
ATOM 1834 C C . ASN A 1 231 ? -0.733 -17.841 -14.331 1.00 55.06 231 ASN A C 1
ATOM 1836 O O . ASN A 1 231 ? 0.044 -17.879 -13.381 1.00 55.06 231 ASN A O 1
ATOM 1840 N N . LEU A 1 232 ? -1.987 -17.379 -14.232 1.00 56.59 232 LEU A N 1
ATOM 1841 C CA . LEU A 1 232 ? -2.551 -16.931 -12.957 1.00 56.59 232 LEU A CA 1
ATOM 1842 C C . LEU A 1 232 ? -2.349 -17.986 -11.866 1.00 56.59 232 LEU A C 1
ATOM 1844 O O . LEU A 1 232 ? -1.845 -17.653 -10.807 1.00 56.59 232 LEU A O 1
ATOM 1848 N N . GLY A 1 233 ? -2.623 -19.266 -12.148 1.00 56.41 233 GLY A N 1
ATOM 1849 C CA . GLY A 1 233 ? -2.456 -20.342 -11.163 1.00 56.41 233 GLY A CA 1
ATOM 1850 C C . GLY A 1 233 ? -1.017 -20.499 -10.649 1.00 56.41 233 GLY A C 1
ATOM 1851 O O . GLY A 1 233 ? -0.793 -20.598 -9.445 1.00 56.41 233 GLY A O 1
ATOM 1852 N N . SER A 1 234 ? -0.023 -20.447 -11.542 1.00 60.56 234 SER A N 1
ATOM 1853 C CA . SER A 1 234 ? 1.397 -20.506 -11.158 1.00 60.56 234 SER A CA 1
ATOM 1854 C C . SER A 1 234 ? 1.860 -19.225 -10.454 1.00 60.56 234 SER A C 1
ATOM 1856 O O . SER A 1 234 ? 2.636 -19.303 -9.506 1.00 60.56 234 SER A O 1
ATOM 1858 N N . ALA A 1 235 ? 1.358 -18.057 -10.861 1.00 63.19 235 ALA A N 1
ATOM 1859 C CA . ALA A 1 235 ? 1.638 -16.783 -10.203 1.00 63.19 235 ALA A CA 1
ATOM 1860 C C . ALA A 1 235 ? 1.018 -16.712 -8.797 1.00 63.19 235 ALA A C 1
ATOM 1862 O O . ALA A 1 235 ? 1.668 -16.228 -7.871 1.00 63.19 235 ALA A O 1
ATOM 1863 N N . CYS A 1 236 ? -0.189 -17.254 -8.615 1.00 59.53 236 CYS A N 1
ATOM 1864 C CA . CYS A 1 236 ? -0.862 -17.371 -7.325 1.00 59.53 236 CYS A CA 1
ATOM 1865 C C . CYS A 1 236 ? -0.102 -18.295 -6.370 1.00 59.53 236 CYS A C 1
ATOM 1867 O O . CYS A 1 236 ? 0.149 -17.915 -5.228 1.00 59.53 236 CYS A O 1
ATOM 1869 N N . LEU A 1 237 ? 0.348 -19.461 -6.839 1.00 60.16 237 LEU A N 1
ATOM 1870 C CA . LEU A 1 237 ? 1.204 -20.344 -6.039 1.00 60.16 237 LEU A CA 1
ATOM 1871 C C . LEU A 1 237 ? 2.569 -19.700 -5.749 1.00 60.16 237 LEU A C 1
ATOM 1873 O O . LEU A 1 237 ? 3.043 -19.734 -4.617 1.00 60.16 237 LEU A O 1
ATOM 1877 N N . GLY A 1 238 ? 3.172 -19.031 -6.735 1.00 62.66 238 GLY A N 1
ATOM 1878 C CA . GLY A 1 238 ? 4.424 -18.292 -6.560 1.00 62.66 238 GLY A CA 1
ATOM 1879 C C . GLY A 1 238 ? 4.318 -17.181 -5.513 1.00 62.66 238 GLY A C 1
ATOM 1880 O O . GLY A 1 238 ? 5.195 -17.054 -4.671 1.00 62.66 238 GLY A O 1
ATOM 1881 N N . SER A 1 239 ? 3.221 -16.421 -5.491 1.00 69.06 239 SER A N 1
ATOM 1882 C CA . SER A 1 239 ? 2.992 -15.372 -4.482 1.00 69.06 239 SER A CA 1
ATOM 1883 C C . SER A 1 239 ? 2.814 -15.894 -3.056 1.00 69.06 239 SER A C 1
ATOM 1885 O O . SER A 1 239 ? 3.044 -15.142 -2.116 1.00 69.06 239 SER A O 1
ATOM 1887 N N . LEU A 1 240 ? 2.451 -17.169 -2.893 1.00 69.38 240 LEU A N 1
ATOM 1888 C CA . LEU A 1 240 ? 2.359 -17.819 -1.588 1.00 69.38 240 LEU A CA 1
ATOM 1889 C C . LEU A 1 240 ? 3.732 -18.334 -1.126 1.00 69.38 240 LEU A C 1
ATOM 1891 O O . LEU A 1 240 ? 4.138 -18.100 0.009 1.00 69.38 240 LEU A O 1
ATOM 1895 N N . PHE A 1 241 ? 4.463 -19.021 -2.010 1.00 69.62 241 PHE A N 1
ATOM 1896 C CA . PHE A 1 241 ? 5.691 -19.731 -1.637 1.00 69.62 241 PHE A CA 1
ATOM 1897 C C . PHE A 1 241 ? 6.969 -18.891 -1.740 1.00 69.62 241 PHE A C 1
ATOM 1899 O O . PHE A 1 241 ? 7.890 -19.097 -0.955 1.00 69.62 241 PHE A O 1
ATOM 1906 N N . VAL A 1 242 ? 7.056 -17.937 -2.672 1.00 74.56 242 VAL A N 1
ATOM 1907 C CA . VAL A 1 242 ? 8.280 -17.140 -2.879 1.00 74.56 242 VAL A CA 1
ATOM 1908 C C . VAL A 1 242 ? 8.636 -16.289 -1.652 1.00 74.56 242 VAL A C 1
ATOM 1910 O O . VAL A 1 242 ? 9.791 -16.363 -1.229 1.00 74.56 242 VAL A O 1
ATOM 1913 N N . PRO A 1 243 ? 7.700 -15.548 -1.020 1.00 71.56 243 PRO A N 1
ATOM 1914 C CA . PRO A 1 243 ? 8.011 -14.793 0.194 1.00 71.56 243 PRO A CA 1
ATOM 1915 C C . PRO A 1 243 ? 8.434 -15.698 1.356 1.00 71.56 243 PRO A C 1
ATOM 1917 O O . PRO A 1 243 ? 9.362 -15.362 2.087 1.00 71.56 243 PRO A O 1
ATOM 1920 N N . ALA A 1 244 ? 7.804 -16.871 1.492 1.00 71.88 244 ALA A N 1
ATOM 1921 C CA . ALA A 1 244 ? 8.152 -17.845 2.523 1.00 71.88 244 ALA A CA 1
ATOM 1922 C C . ALA A 1 244 ? 9.581 -18.383 2.337 1.00 71.88 244 ALA A C 1
ATOM 1924 O O . ALA A 1 244 ? 10.353 -18.439 3.291 1.00 71.88 244 ALA A O 1
ATOM 1925 N N . ILE A 1 245 ? 9.965 -18.722 1.104 1.00 79.94 245 ILE A N 1
ATOM 1926 C CA . ILE A 1 245 ? 11.317 -19.206 0.796 1.00 79.94 245 ILE A CA 1
ATOM 1927 C C . ILE A 1 245 ? 12.360 -18.105 1.026 1.00 79.94 245 ILE A C 1
ATOM 1929 O O . ILE A 1 245 ? 13.426 -18.380 1.572 1.00 79.94 245 ILE A O 1
ATOM 1933 N N . GLU A 1 246 ? 12.079 -16.863 0.632 1.00 82.25 246 GLU A N 1
ATOM 1934 C CA . GLU A 1 246 ? 13.031 -15.764 0.818 1.00 82.25 246 GLU A CA 1
ATOM 1935 C C . GLU A 1 246 ? 13.212 -15.411 2.297 1.00 82.25 246 GLU A C 1
ATOM 1937 O O . GLU A 1 246 ? 14.337 -15.206 2.750 1.00 82.25 246 GLU A O 1
ATOM 1942 N N . PHE A 1 247 ? 12.131 -15.445 3.078 1.00 81.25 247 PHE A N 1
ATOM 1943 C CA . PHE A 1 247 ? 12.197 -15.302 4.529 1.00 81.25 247 PHE A CA 1
ATOM 1944 C C . PHE A 1 247 ? 13.069 -16.390 5.169 1.00 81.25 247 PHE A C 1
ATOM 1946 O O . PHE A 1 247 ? 13.961 -16.079 5.958 1.00 81.25 247 PHE A O 1
ATOM 1953 N N . LEU A 1 248 ? 12.892 -17.652 4.761 1.00 81.44 248 LEU A N 1
ATOM 1954 C CA . LEU A 1 248 ? 13.735 -18.760 5.218 1.00 81.44 248 LEU A CA 1
ATOM 1955 C C . LEU A 1 248 ? 15.209 -18.559 4.847 1.00 81.44 248 LEU A C 1
ATOM 1957 O O . LEU A 1 248 ? 16.084 -18.848 5.659 1.00 81.44 248 LEU A O 1
ATOM 1961 N N . ARG A 1 249 ? 15.508 -18.020 3.658 1.00 85.88 249 ARG A N 1
ATOM 1962 C CA . ARG A 1 249 ? 16.890 -17.697 3.264 1.00 85.88 249 ARG A CA 1
ATOM 1963 C C . ARG A 1 249 ? 17.495 -16.582 4.104 1.00 85.88 249 ARG A C 1
ATOM 1965 O O . ARG A 1 249 ? 18.676 -16.659 4.431 1.00 85.88 249 ARG A O 1
ATOM 1972 N N . ILE A 1 250 ? 16.723 -15.550 4.435 1.00 88.00 250 ILE A N 1
ATOM 1973 C CA . ILE A 1 250 ? 17.191 -14.450 5.286 1.00 88.00 250 ILE A CA 1
ATOM 1974 C C . ILE A 1 250 ? 17.486 -14.971 6.692 1.00 88.00 250 ILE A C 1
ATOM 1976 O O . ILE A 1 250 ? 18.558 -14.682 7.216 1.00 88.00 250 ILE A O 1
ATOM 1980 N N . ILE A 1 251 ? 16.598 -15.794 7.259 1.00 87.31 251 ILE A N 1
ATOM 1981 C CA . ILE A 1 251 ? 16.837 -16.449 8.551 1.00 87.31 251 ILE A CA 1
ATOM 1982 C C . ILE A 1 251 ? 18.088 -17.319 8.482 1.00 87.31 251 ILE A C 1
ATOM 1984 O O . ILE A 1 251 ? 18.962 -17.181 9.327 1.00 87.31 251 ILE A O 1
ATOM 1988 N N . ALA A 1 252 ? 18.218 -18.164 7.457 1.00 85.69 252 ALA A N 1
ATOM 1989 C CA . ALA A 1 252 ? 19.387 -19.021 7.304 1.00 85.69 252 ALA A CA 1
ATOM 1990 C C . ALA A 1 252 ? 20.684 -18.204 7.221 1.00 85.69 252 ALA A C 1
ATOM 1992 O O . ALA A 1 252 ? 21.670 -18.554 7.859 1.00 85.69 252 ALA A O 1
ATOM 1993 N N . ARG A 1 253 ? 20.703 -17.091 6.478 1.00 87.75 253 ARG A N 1
ATOM 1994 C CA . ARG A 1 253 ? 21.872 -16.198 6.415 1.00 87.75 253 ARG A CA 1
ATOM 1995 C C . ARG A 1 253 ? 22.154 -15.507 7.747 1.00 87.75 253 ARG A C 1
ATOM 1997 O O . ARG A 1 253 ? 23.316 -15.380 8.100 1.00 87.75 253 ARG A O 1
ATOM 2004 N N . ALA A 1 254 ? 21.123 -15.075 8.470 1.00 84.94 254 ALA A N 1
ATOM 2005 C CA . ALA A 1 254 ? 21.278 -14.457 9.784 1.00 84.94 254 ALA A CA 1
ATOM 2006 C C . ALA A 1 254 ? 21.839 -15.451 10.810 1.00 84.94 254 ALA A C 1
ATOM 2008 O O . ALA A 1 254 ? 22.750 -15.105 11.549 1.00 84.94 254 ALA A O 1
ATOM 2009 N N . LEU A 1 255 ? 21.354 -16.695 10.802 1.00 84.69 255 LEU A N 1
ATOM 2010 C CA . LEU A 1 255 ? 21.867 -17.763 11.660 1.00 84.69 255 LEU A CA 1
ATOM 2011 C C . LEU A 1 255 ? 23.320 -18.113 11.321 1.00 84.69 255 LEU A C 1
ATOM 2013 O O . LEU A 1 255 ? 24.140 -18.166 12.226 1.00 84.69 255 LEU A O 1
ATOM 2017 N N . ASN A 1 256 ? 23.659 -18.237 10.031 1.00 86.12 256 ASN A N 1
ATOM 2018 C CA . ASN A 1 256 ? 25.050 -18.449 9.604 1.00 86.12 256 ASN A CA 1
ATOM 2019 C C . ASN A 1 256 ? 25.978 -17.283 10.006 1.00 86.12 256 ASN A C 1
ATOM 2021 O O . ASN A 1 256 ? 27.157 -17.499 10.254 1.00 86.12 256 ASN A O 1
ATOM 2025 N N . LEU A 1 257 ? 25.474 -16.044 10.046 1.00 82.06 257 LEU A N 1
ATOM 2026 C CA . LEU A 1 257 ? 26.250 -14.883 10.499 1.00 82.06 257 LEU A CA 1
ATOM 2027 C C . LEU A 1 257 ? 26.489 -14.901 12.014 1.00 82.06 257 LEU A C 1
ATOM 2029 O O . LEU A 1 257 ? 27.580 -14.548 12.440 1.00 82.06 257 LEU A O 1
ATOM 2033 N N . ILE A 1 258 ? 25.498 -15.324 12.803 1.00 80.69 258 ILE A N 1
ATOM 2034 C CA . ILE A 1 258 ? 25.617 -15.436 14.266 1.00 80.69 258 ILE A CA 1
ATOM 2035 C C . ILE A 1 258 ? 26.583 -16.569 14.638 1.00 80.69 258 ILE A C 1
ATOM 2037 O O . ILE A 1 258 ? 27.466 -16.366 15.461 1.00 80.69 258 ILE A O 1
ATOM 2041 N N . GLU A 1 259 ? 26.474 -17.723 13.975 1.00 73.94 259 GLU A N 1
ATOM 2042 C CA . GLU A 1 259 ? 27.382 -18.861 14.184 1.00 73.94 259 GLU A CA 1
ATOM 2043 C C . GLU A 1 259 ? 28.830 -18.524 13.780 1.00 73.94 259 GLU A C 1
ATOM 2045 O O . GLU A 1 259 ? 29.778 -18.941 14.439 1.00 73.94 259 GLU A O 1
ATOM 2050 N N . GLY A 1 260 ? 29.011 -17.686 12.752 1.00 60.16 260 GLY A N 1
ATOM 2051 C CA . GLY A 1 260 ? 30.326 -17.174 12.370 1.00 60.16 260 GLY A CA 1
ATOM 2052 C C . GLY A 1 260 ? 30.960 -16.228 13.400 1.00 60.16 260 GLY A C 1
ATOM 2053 O O . GLY A 1 260 ? 32.178 -16.253 13.554 1.00 60.16 260 GLY A O 1
ATOM 2054 N N . GLU A 1 261 ? 30.188 -15.404 14.122 1.00 59.44 261 GLU A N 1
ATOM 2055 C CA . GLU A 1 261 ? 30.746 -14.512 15.159 1.00 59.44 261 GLU A CA 1
ATOM 2056 C C . GLU A 1 261 ? 31.290 -15.286 16.371 1.00 59.44 261 GLU A C 1
ATOM 2058 O O . GLU A 1 261 ? 32.305 -14.875 16.943 1.00 59.44 261 GLU A O 1
ATOM 2063 N N . ASP A 1 262 ? 30.704 -16.440 16.705 1.00 57.62 262 ASP A N 1
ATOM 2064 C CA . ASP A 1 262 ? 31.185 -17.301 17.791 1.00 57.62 262 ASP A CA 1
ATOM 2065 C C . ASP A 1 262 ? 32.565 -17.919 17.469 1.00 57.62 262 ASP A C 1
ATOM 2067 O O . ASP A 1 262 ? 33.433 -17.983 18.343 1.00 57.62 262 ASP A O 1
ATOM 2071 N N . GLU A 1 263 ? 32.843 -18.281 16.209 1.00 57.34 263 GLU A N 1
ATOM 2072 C CA . GLU A 1 263 ? 34.165 -18.794 15.798 1.00 57.34 263 GLU A CA 1
ATOM 2073 C C . GLU A 1 263 ? 35.272 -17.715 15.839 1.00 57.34 263 GLU A C 1
ATOM 2075 O O . GLU A 1 263 ? 36.432 -18.006 16.167 1.00 57.34 263 GLU A O 1
ATOM 2080 N N . PHE A 1 264 ? 34.934 -16.445 15.575 1.00 51.16 264 PHE A N 1
ATOM 2081 C CA . PHE A 1 264 ? 35.895 -15.334 15.643 1.00 51.16 264 PHE A CA 1
ATOM 2082 C C . PHE A 1 264 ? 36.132 -14.817 17.071 1.00 51.16 264 PHE A C 1
ATOM 2084 O O . PHE A 1 264 ? 37.221 -14.309 17.350 1.00 51.16 264 PHE A O 1
ATOM 2091 N N . MET A 1 265 ? 35.180 -14.983 17.997 1.00 51.81 265 MET A N 1
ATOM 2092 C CA . MET A 1 265 ? 35.341 -14.551 19.395 1.00 51.81 265 MET A CA 1
ATOM 2093 C C . MET A 1 265 ? 36.185 -15.525 20.241 1.00 51.81 265 MET A C 1
ATOM 2095 O O . MET A 1 265 ? 36.822 -15.097 21.203 1.00 51.81 265 MET A O 1
ATOM 2099 N N . PHE A 1 266 ? 36.283 -16.804 19.851 1.00 51.38 266 PHE A N 1
ATOM 2100 C CA . PHE A 1 266 ? 37.162 -17.797 20.498 1.00 51.38 266 PHE A CA 1
ATOM 2101 C C . PHE A 1 266 ? 38.607 -17.823 19.969 1.00 51.38 266 PHE A C 1
ATOM 2103 O O . PHE A 1 266 ? 39.466 -18.459 20.579 1.00 51.38 266 PHE A O 1
ATOM 2110 N N . SER A 1 267 ? 38.916 -17.092 18.893 1.00 54.88 267 SER A N 1
ATOM 2111 C CA . SER A 1 267 ? 40.281 -17.001 18.340 1.00 54.88 267 SER A CA 1
ATOM 2112 C C . SER A 1 267 ? 41.171 -15.947 19.025 1.00 54.88 267 SER A C 1
ATOM 2114 O O . SER A 1 267 ? 42.331 -15.784 18.651 1.00 54.88 267 SER A O 1
ATOM 2116 N N . CYS A 1 268 ? 40.666 -15.249 20.049 1.00 55.75 268 CYS A N 1
ATOM 2117 C CA . CYS A 1 268 ? 41.454 -14.338 20.886 1.00 55.75 268 CYS A CA 1
ATOM 2118 C C . CYS A 1 268 ? 41.214 -14.642 22.374 1.00 55.75 268 CYS A C 1
ATOM 2120 O O . CYS A 1 268 ? 40.413 -13.982 23.035 1.00 55.75 268 CYS A O 1
ATOM 2122 N N . PRO A 1 269 ? 41.898 -15.660 22.920 1.00 50.56 269 PRO A N 1
ATOM 2123 C CA . PRO A 1 269 ? 42.818 -15.337 24.009 1.00 50.56 269 PRO A CA 1
ATOM 2124 C C . PRO A 1 269 ? 44.080 -16.215 23.979 1.00 50.56 269 PRO A C 1
ATOM 2126 O O . PRO A 1 269 ? 43.975 -17.436 23.990 1.00 50.56 269 PRO A O 1
ATOM 2129 N N . ASN A 1 270 ? 45.259 -15.575 23.959 1.00 47.16 270 ASN A N 1
ATOM 2130 C CA . ASN A 1 270 ? 46.547 -16.013 24.553 1.00 47.16 270 ASN A CA 1
ATOM 2131 C C . ASN A 1 270 ? 47.777 -15.464 23.800 1.00 47.16 270 ASN A C 1
ATOM 2133 O O . ASN A 1 270 ? 48.705 -16.198 23.478 1.00 47.16 270 ASN A O 1
ATOM 2137 N N . LEU A 1 271 ? 47.841 -14.147 23.585 1.00 50.97 271 LEU A N 1
ATOM 2138 C CA . LEU A 1 271 ? 49.123 -13.452 23.388 1.00 50.97 271 LEU A CA 1
ATOM 2139 C C . LEU A 1 271 ? 49.336 -12.449 24.525 1.00 50.97 271 LEU A C 1
ATOM 2141 O O . LEU A 1 271 ? 49.479 -11.249 24.331 1.00 50.97 271 LEU A O 1
ATOM 2145 N N . SER A 1 272 ? 49.315 -12.977 25.746 1.00 52.19 272 SER A N 1
ATOM 2146 C CA . SER A 1 272 ? 49.849 -12.319 26.939 1.00 52.19 272 SER A CA 1
ATOM 2147 C C . SER A 1 272 ? 50.268 -13.378 27.962 1.00 52.19 272 SER A C 1
ATOM 2149 O O . SER A 1 272 ? 49.778 -13.394 29.086 1.00 52.19 272 SER A O 1
ATOM 2151 N N . ALA A 1 273 ? 51.129 -14.311 27.552 1.00 50.94 273 ALA A N 1
ATOM 2152 C CA . ALA A 1 273 ? 51.906 -15.140 28.468 1.00 50.94 273 ALA A CA 1
ATOM 2153 C C . ALA A 1 273 ? 53.123 -15.739 27.743 1.00 50.94 273 ALA A C 1
ATOM 2155 O O . ALA A 1 273 ? 52.970 -16.563 26.848 1.00 50.94 273 ALA A O 1
ATOM 2156 N N . ASN A 1 274 ? 54.302 -15.356 28.237 1.00 43.56 274 ASN A N 1
ATOM 2157 C CA . ASN A 1 274 ? 55.645 -15.908 28.021 1.00 43.56 274 ASN A CA 1
ATOM 2158 C C . ASN A 1 274 ? 56.519 -15.355 26.876 1.00 43.56 274 ASN A C 1
ATOM 2160 O O . ASN A 1 274 ? 56.367 -15.718 25.714 1.00 43.56 274 ASN A O 1
ATOM 2164 N N . HIS A 1 275 ? 57.538 -14.626 27.364 1.00 38.47 275 HIS A N 1
ATOM 2165 C CA . HIS A 1 275 ? 58.787 -14.113 26.788 1.00 38.47 275 HIS A CA 1
ATOM 2166 C C . HIS A 1 275 ? 58.763 -12.773 26.051 1.00 38.47 275 HIS A C 1
ATOM 2168 O O . HIS A 1 275 ? 58.340 -12.712 24.880 1.00 38.47 275 HIS A O 1
#

Secondary structure (DSSP, 8-state):
---------PPP--PPPPHHHHHHHHHHHHHHHHHHHHHHHHHHHHHHHHHHHHHHHHHHHHHHHHHHHH-HHHHHHHHHHHHHHHHHHHHHHHHHTT-TTTHHHHHHHHHHHHHHHHHHHHHGGGHHHHHHHHHHHHHHHHH-GGGHHHHHHHHHHHHHHHHHHHHHHHHHTTSTTHHHHHHHHHHHHHHHHHHHHHHHHHHHHHHHHHHHHH-----HHHHHHHHHHHHHHHHHHHHHHHHHHHHHHHHHHHHHHHHHHHHHHTT---SSS--

Sequence (275 aa):
MASFKSEAEVAPGSTPPSSRSVDAINTGLVKAGDTRRKEKRLLQFFLPQAVAISFLSITLAFMWQFTVRMWPKFMVYIILWSSFLLTLSAGILLICFQKPPTDGVGVALIMFSICNGLYSCWVTPRINFCCKVLIKSLEPVSKFHDLNEPTYWMLGAGFIWMLVWMFAIIGSLNFYFTPLVITALVLSLAWTTEVMRNVANQTVSRVIALYYLRGMQSNTQFCFQRALSKNLGSACLGSLFVPAIEFLRIIARALNLIEGEDEFMFSCPNLSANH

Organism: NCBI:txid360622

Radius of gyration: 32.87 Å; chains: 1; bounding box: 154×48×72 Å

InterPro domains:
  IPR007603 Choline transporter-like [PF04515] (108-255)
  IPR007603 Choline transporter-like [PTHR12385] (43-268)

Foldseek 3Di:
DDDDDDDDDDDDDDDDDPPVVVVVVVVVVVVVVVVVVVVVVVCVVVVVVVVVVLVVVLVVVVVLVVCCLVPVLVSVLCVLVVQLVVLLVVLVVQCVVVDVVRPVVSVVSNVVSVVSVVVSVVCVVVSVVVSVVSNVVSVVVVVDVLVVVVVVVLVVVLSVLVVVLVVQLVVLVPDPPSVVSVVVSVVVNLLVVQLSVLLVVQLVVVCVVCCVPPVDPDRSVVSSVCSVPPCSVVSSVCSVVVVVVVVVVVVVVVVVVVVVVVVVVVVDDDPPDDD